Protein AF-A0AAV5TNY6-F1 (afdb_monomer_lite)

Foldseek 3Di:
DPLVPDDLVVLQVVVVVLVVLLVVLVVLLCCLVPNPPDALALVSLLSNQLSVLSNVLSVCCCQENPRHSGPPHNHDPVVNVCNVVSVLLSVQLNLQSVLLRVVRVVVCVVVVVCRNPPVSSVVSNCRNNNVSNVQSVVLSLCPPVVSCVVVDPPDPPPDPDRSSVVVSVVSVVVSVVSVVVSVVVVD

pLDDT: mean 80.53, std 12.68, range [44.44, 95.38]

Sequence (187 aa):
ISMDDIPQSTLTGQGVVYVLAVAFNLLLLYFSLFGQRMPYRAVRWHILNVSVWNIVSTVFYSSYGDHTPWMNYMHNANVEHYYGYIKQFCFTTFHNGMILVFIESLIVFFIPSLDNSFLFSMFWLFLICGLANATLLFTFLARVRPFTLLFSRKVNAMFWYDPISLYQVSLVVIFTHSFVIYLIAFI

Radius of gyration: 19.7 Å; chains: 1; bounding box: 53×31×53 Å

Organism: NCBI:txid358040

Secondary structure (DSSP, 8-state):
--GGGS-HHHHHHHHHHHHHHHHHHHHHHHHHHH-SSS-SSHHHHHHHHHHHHHHHHHHHHHHHSTT-SSTTTT--HHHHTTHHHHHHHHHHHHHHHHHHHHHHHHHHHH-GGGTT-HHHHHHHHIIIIIIIHHHHHHHHHTTSHHHHHHH-SS-----SS-HHHHHHHHHHHHHHHHHHHHHHHH-

Structure (mmCIF, N/CA/C/O backbone):
data_AF-A0AAV5TNY6-F1
#
_entry.id   AF-A0AAV5TNY6-F1
#
loop_
_atom_site.group_PDB
_atom_site.id
_atom_site.type_symbol
_atom_site.label_atom_id
_atom_site.label_alt_id
_atom_site.label_comp_id
_atom_site.label_asym_id
_atom_site.label_entity_id
_atom_site.label_seq_id
_atom_site.pdbx_PDB_ins_code
_atom_site.Cartn_x
_atom_site.Cartn_y
_atom_site.Cartn_z
_atom_site.occupancy
_atom_site.B_iso_or_equiv
_atom_site.auth_seq_id
_atom_site.auth_comp_id
_atom_site.auth_asym_id
_atom_site.auth_atom_id
_atom_site.pdbx_PDB_model_num
ATOM 1 N N . ILE A 1 1 ? 12.802 -16.044 -20.736 1.00 45.50 1 ILE A N 1
ATOM 2 C CA . ILE A 1 1 ? 11.816 -16.011 -21.838 1.00 45.50 1 ILE A CA 1
ATOM 3 C C . ILE A 1 1 ? 12.136 -14.737 -22.600 1.00 45.50 1 ILE A C 1
ATOM 5 O O . ILE A 1 1 ? 12.087 -13.684 -21.978 1.00 45.50 1 ILE A O 1
ATOM 9 N N . SER A 1 2 ? 12.621 -14.828 -23.839 1.00 45.69 2 SER A N 1
ATOM 10 C CA . SER A 1 2 ? 12.824 -13.645 -24.685 1.00 45.69 2 SER A CA 1
ATOM 11 C C . SER A 1 2 ? 11.467 -12.978 -24.908 1.00 45.69 2 SER A C 1
ATOM 13 O O . SER A 1 2 ? 10.498 -13.666 -25.214 1.00 45.69 2 SER A O 1
ATOM 15 N N . MET A 1 3 ? 11.372 -11.658 -24.721 1.00 53.44 3 MET A N 1
ATOM 16 C CA . MET A 1 3 ? 10.123 -10.914 -24.964 1.00 53.44 3 MET A CA 1
ATOM 17 C C . MET A 1 3 ? 9.679 -10.940 -26.437 1.00 53.44 3 MET A C 1
ATOM 19 O O . MET A 1 3 ? 8.554 -10.550 -26.736 1.00 53.44 3 MET A O 1
ATOM 23 N N . ASP A 1 4 ? 10.533 -11.441 -27.334 1.00 54.78 4 ASP A N 1
ATOM 24 C CA . ASP A 1 4 ? 10.305 -11.524 -28.780 1.00 54.78 4 ASP A CA 1
ATOM 25 C C . ASP A 1 4 ? 9.116 -12.418 -29.189 1.00 54.78 4 ASP A C 1
ATOM 27 O O . ASP A 1 4 ? 8.662 -12.336 -30.328 1.00 54.78 4 ASP A O 1
ATOM 31 N N . ASP A 1 5 ? 8.561 -13.220 -28.270 1.00 66.94 5 ASP A N 1
ATOM 32 C CA . ASP A 1 5 ? 7.451 -14.144 -28.553 1.00 66.94 5 ASP A CA 1
ATOM 33 C C . ASP A 1 5 ? 6.052 -13.604 -28.182 1.00 66.94 5 ASP A C 1
ATOM 35 O O . ASP A 1 5 ? 5.050 -14.284 -28.422 1.00 66.94 5 ASP A O 1
ATOM 39 N N . ILE A 1 6 ? 5.928 -12.408 -27.585 1.00 75.62 6 ILE A N 1
ATOM 40 C CA . ILE A 1 6 ? 4.614 -11.875 -27.174 1.00 75.62 6 ILE A CA 1
ATOM 41 C C . ILE A 1 6 ? 4.010 -11.021 -28.303 1.00 75.62 6 ILE A C 1
ATOM 43 O O . ILE A 1 6 ? 4.580 -9.991 -28.658 1.00 75.62 6 ILE A O 1
ATOM 47 N N . PRO A 1 7 ? 2.820 -11.360 -28.841 1.00 84.50 7 PRO A N 1
ATOM 48 C CA . PRO A 1 7 ? 2.171 -10.547 -29.868 1.00 84.50 7 PRO A CA 1
ATOM 49 C C . PRO A 1 7 ? 1.930 -9.100 -29.403 1.00 84.50 7 PRO A C 1
ATOM 51 O O . PRO A 1 7 ? 1.423 -8.873 -28.304 1.00 84.50 7 PRO A O 1
ATOM 54 N N . GLN A 1 8 ? 2.198 -8.110 -30.265 1.00 84.62 8 GLN A N 1
ATOM 55 C CA . GLN A 1 8 ? 2.003 -6.681 -29.953 1.00 84.62 8 GLN A CA 1
ATOM 56 C C . GLN A 1 8 ? 0.559 -6.345 -29.528 1.00 84.62 8 GLN A C 1
ATOM 58 O O . GLN A 1 8 ? 0.336 -5.429 -28.735 1.00 84.62 8 GLN A O 1
ATOM 63 N N . SER A 1 9 ? -0.435 -7.093 -30.016 1.00 87.25 9 SER A N 1
ATOM 64 C CA . SER A 1 9 ? -1.831 -6.975 -29.576 1.00 87.25 9 SER A CA 1
ATOM 65 C C . SER A 1 9 ? -2.009 -7.304 -28.089 1.00 87.25 9 SER A C 1
ATOM 67 O O . SER A 1 9 ? -2.747 -6.603 -27.397 1.00 87.25 9 SER A O 1
ATOM 69 N N . THR A 1 10 ? -1.297 -8.310 -27.577 1.00 85.31 10 THR A N 1
ATOM 70 C CA . THR A 1 10 ? -1.292 -8.685 -26.156 1.00 85.31 10 THR A CA 1
ATOM 71 C C . THR A 1 10 ? -0.659 -7.589 -25.300 1.00 85.31 10 THR A C 1
ATOM 73 O O . THR A 1 10 ? -1.249 -7.188 -24.297 1.00 85.31 10 THR A O 1
ATOM 76 N N . LEU A 1 11 ? 0.487 -7.047 -25.728 1.00 83.12 11 LEU A N 1
ATOM 77 C CA . LEU A 1 11 ? 1.168 -5.938 -25.042 1.00 83.12 11 LEU A CA 1
ATOM 78 C C . LEU A 1 11 ? 0.288 -4.678 -25.002 1.00 83.12 11 LEU A C 1
ATOM 80 O O . LEU A 1 11 ? 0.137 -4.029 -23.967 1.00 83.12 11 LEU A O 1
ATOM 84 N N . THR A 1 12 ? -0.399 -4.387 -26.108 1.00 84.62 12 THR A N 1
ATOM 85 C CA . THR A 1 12 ? -1.340 -3.261 -26.190 1.00 84.62 12 THR A CA 1
ATOM 86 C C . THR A 1 12 ? -2.524 -3.458 -25.235 1.00 84.62 12 THR A C 1
ATOM 88 O O . THR A 1 12 ? -2.924 -2.522 -24.542 1.00 84.62 12 THR A O 1
ATOM 91 N N . GLY A 1 13 ? -3.050 -4.685 -25.135 1.00 86.19 13 GLY A N 1
ATOM 92 C CA . GLY A 1 13 ? -4.077 -5.043 -24.154 1.00 86.19 13 GLY A CA 1
ATOM 93 C C . GLY A 1 13 ? -3.620 -4.831 -22.707 1.00 86.19 13 GLY A C 1
ATOM 94 O O . GLY A 1 13 ? -4.360 -4.260 -21.907 1.00 86.19 13 GLY A O 1
ATOM 95 N N . GLN A 1 14 ? -2.382 -5.206 -22.375 1.00 84.31 14 GLN A N 1
ATOM 96 C CA . GLN A 1 14 ? -1.791 -4.942 -21.056 1.00 84.31 14 GLN A CA 1
ATOM 97 C C . GLN A 1 14 ? -1.654 -3.440 -20.774 1.00 84.31 14 GLN A C 1
ATOM 99 O O . GLN A 1 14 ? -1.967 -2.994 -19.671 1.00 84.31 14 GLN A O 1
ATOM 104 N N . GLY A 1 15 ? -1.294 -2.641 -21.782 1.00 85.06 15 GLY A N 1
ATOM 105 C CA . GLY A 1 15 ? -1.286 -1.180 -21.687 1.00 85.06 15 GLY A CA 1
ATOM 106 C C . GLY A 1 15 ? -2.639 -0.600 -21.266 1.00 85.06 15 GLY A C 1
ATOM 107 O O . GLY A 1 15 ? -2.701 0.231 -20.360 1.00 85.06 15 GLY A O 1
ATOM 108 N N . VAL A 1 16 ? -3.737 -1.084 -21.858 1.00 89.06 16 VAL A N 1
ATOM 109 C CA . VAL A 1 16 ? -5.101 -0.678 -21.469 1.00 89.06 16 VAL A CA 1
ATOM 110 C C . VAL A 1 16 ? -5.392 -1.049 -20.014 1.00 89.06 16 VAL A C 1
ATOM 112 O O . VAL A 1 16 ? -5.930 -0.228 -19.269 1.00 89.06 16 VAL A O 1
ATOM 115 N N . VAL A 1 17 ? -4.996 -2.251 -19.581 1.00 89.75 17 VAL A N 1
ATOM 116 C CA . VAL A 1 17 ? -5.154 -2.688 -18.184 1.00 89.75 17 VAL A CA 1
ATOM 117 C C . VAL A 1 17 ? -4.400 -1.760 -17.230 1.00 89.75 17 VAL A C 1
ATOM 119 O O . VAL A 1 17 ? -4.965 -1.364 -16.212 1.00 89.75 17 VAL A O 1
ATOM 122 N N . TYR A 1 18 ? -3.171 -1.353 -17.558 1.00 89.69 18 TYR A N 1
ATOM 123 C CA . TYR A 1 18 ? -2.405 -0.413 -16.736 1.00 89.69 18 TYR A CA 1
ATOM 124 C C . TYR A 1 18 ? -3.064 0.964 -16.644 1.00 89.69 18 TYR A C 1
ATOM 126 O O . TYR A 1 18 ? -3.173 1.513 -15.546 1.00 89.69 18 TYR A O 1
ATOM 134 N N . VAL A 1 19 ? -3.570 1.505 -17.755 1.00 90.44 19 VAL A N 1
ATOM 135 C CA . VAL A 1 19 ? -4.291 2.790 -17.753 1.00 90.44 19 VAL A CA 1
ATOM 136 C C . VAL A 1 19 ? -5.540 2.716 -16.874 1.00 90.44 19 VAL A C 1
ATOM 138 O O . VAL A 1 19 ? -5.756 3.593 -16.035 1.00 90.44 19 VAL A O 1
ATOM 141 N N . LEU A 1 20 ? -6.339 1.653 -17.013 1.00 93.81 20 LEU A N 1
ATOM 142 C CA . LEU A 1 20 ? -7.526 1.442 -16.182 1.00 93.81 20 LEU A CA 1
ATOM 143 C C . LEU A 1 20 ? -7.161 1.266 -14.705 1.00 93.81 20 LEU A C 1
ATOM 145 O O . LEU A 1 20 ? -7.808 1.857 -13.842 1.00 93.81 20 LEU A O 1
ATOM 149 N N . ALA A 1 21 ? -6.103 0.510 -14.403 1.00 91.88 21 ALA A N 1
ATOM 150 C CA . ALA A 1 21 ? -5.619 0.333 -13.040 1.00 91.88 21 ALA A CA 1
ATOM 151 C C . ALA A 1 21 ? -5.226 1.677 -12.408 1.00 91.88 21 ALA A C 1
ATOM 153 O O . ALA A 1 21 ? -5.645 1.964 -11.285 1.00 91.88 21 ALA A O 1
ATOM 154 N N . VAL A 1 22 ? -4.491 2.537 -13.121 1.00 93.38 22 VAL A N 1
ATOM 155 C CA . VAL A 1 22 ? -4.153 3.885 -12.634 1.00 93.38 22 VAL A CA 1
ATOM 156 C C . VAL A 1 22 ? -5.416 4.723 -12.426 1.00 93.38 22 VAL A C 1
ATOM 158 O O . VAL A 1 22 ? -5.570 5.319 -11.361 1.00 93.38 22 VAL A O 1
ATOM 161 N N . ALA A 1 23 ? -6.349 4.728 -13.383 1.00 95.31 23 ALA A N 1
ATOM 162 C CA . ALA A 1 23 ? -7.597 5.485 -13.274 1.00 95.31 23 ALA A CA 1
ATOM 163 C C . ALA A 1 23 ? -8.436 5.063 -12.052 1.00 95.31 23 ALA A C 1
ATOM 165 O O . ALA A 1 23 ? -8.905 5.917 -11.297 1.00 95.31 23 ALA A O 1
ATOM 166 N N . PHE A 1 24 ? -8.575 3.757 -11.802 1.00 95.38 24 PHE A N 1
ATOM 167 C CA . PHE A 1 24 ? -9.292 3.256 -10.629 1.00 95.38 24 PHE A CA 1
ATOM 168 C C . PHE A 1 24 ? -8.570 3.573 -9.316 1.00 95.38 24 PHE A C 1
ATOM 170 O O . PHE A 1 24 ? -9.228 3.962 -8.352 1.00 95.38 24 PHE A O 1
ATOM 177 N N . ASN A 1 25 ? -7.237 3.480 -9.262 1.00 94.19 25 ASN A N 1
ATOM 178 C CA . ASN A 1 25 ? -6.493 3.873 -8.061 1.00 94.19 25 ASN A CA 1
ATOM 179 C C . ASN A 1 25 ? -6.594 5.386 -7.796 1.00 94.19 25 ASN A C 1
ATOM 181 O O . ASN A 1 25 ? -6.710 5.788 -6.643 1.00 94.19 25 ASN A O 1
ATOM 185 N N . LEU A 1 26 ? -6.627 6.234 -8.830 1.00 94.50 26 LEU A N 1
ATOM 186 C CA . LEU A 1 26 ? -6.876 7.673 -8.669 1.00 94.50 26 LEU A CA 1
ATOM 187 C C . LEU A 1 26 ? -8.280 7.952 -8.121 1.00 94.50 26 LEU A C 1
ATOM 189 O O . LEU A 1 26 ? -8.445 8.808 -7.252 1.00 94.50 26 LEU A O 1
ATOM 193 N N . LEU A 1 27 ? -9.285 7.207 -8.584 1.00 93.94 27 LEU A N 1
ATOM 194 C CA . LEU A 1 27 ? -10.649 7.309 -8.070 1.00 93.94 27 LEU A CA 1
ATOM 195 C C . LEU A 1 27 ? -10.735 6.869 -6.598 1.00 93.94 27 LEU A C 1
ATOM 197 O O . LEU A 1 27 ? -11.355 7.555 -5.785 1.00 93.94 27 LEU A O 1
ATOM 201 N N . LEU A 1 28 ? -10.074 5.766 -6.232 1.00 92.44 28 LEU A N 1
ATOM 202 C CA . LEU A 1 28 ? -9.968 5.315 -4.841 1.00 92.44 28 LEU A CA 1
ATOM 203 C C . LEU A 1 28 ? -9.246 6.340 -3.967 1.00 92.44 28 LEU A C 1
ATOM 205 O O . LEU A 1 28 ? -9.693 6.617 -2.855 1.00 92.44 28 LEU A O 1
ATOM 209 N N . LEU A 1 29 ? -8.181 6.952 -4.481 1.00 92.75 29 LEU A N 1
ATOM 210 C CA . LEU A 1 29 ? -7.458 8.014 -3.794 1.00 92.75 29 LEU A CA 1
ATOM 211 C C . LEU A 1 29 ? -8.363 9.230 -3.559 1.00 92.75 29 LEU A C 1
ATOM 213 O O . LEU A 1 29 ? -8.449 9.714 -2.430 1.00 92.75 29 LEU A O 1
ATOM 217 N N . TYR A 1 30 ? -9.119 9.653 -4.574 1.00 90.75 30 TYR A N 1
ATOM 218 C CA . TYR A 1 30 ? -10.123 10.710 -4.449 1.00 90.75 30 TYR A CA 1
ATOM 219 C C . TYR A 1 30 ? -11.171 10.379 -3.376 1.00 90.75 30 TYR A C 1
ATOM 221 O O . TYR A 1 30 ? -11.411 11.190 -2.480 1.00 90.75 30 TYR A O 1
ATOM 229 N N . PHE A 1 31 ? -11.747 9.174 -3.392 1.00 90.31 31 PHE A N 1
ATOM 230 C CA . PHE A 1 31 ? -12.711 8.754 -2.370 1.00 90.31 31 PHE A CA 1
ATOM 231 C C . PHE A 1 31 ? -12.087 8.626 -0.977 1.00 90.31 31 PHE A C 1
ATOM 233 O O . PHE A 1 31 ? -12.742 8.952 0.009 1.00 90.31 31 PHE A O 1
ATOM 240 N N . SER A 1 32 ? -10.823 8.225 -0.868 1.00 88.62 32 SER A N 1
ATOM 241 C CA . SER A 1 32 ? -10.121 8.167 0.417 1.00 88.62 32 SER A CA 1
ATOM 242 C C . SER A 1 32 ? -9.824 9.557 0.991 1.00 88.62 32 SER A C 1
ATOM 244 O O . SER A 1 32 ? -9.777 9.723 2.206 1.00 88.62 32 SER A O 1
ATOM 246 N N . LEU A 1 33 ? -9.651 10.580 0.151 1.00 88.19 33 LEU A N 1
ATOM 247 C CA . LEU A 1 33 ? -9.365 11.947 0.593 1.00 88.19 33 LEU A CA 1
ATOM 248 C C . LEU A 1 33 ? -10.640 12.750 0.861 1.00 88.19 33 LEU A C 1
ATOM 250 O O . LEU A 1 33 ? -10.734 13.413 1.892 1.00 88.19 33 LEU A O 1
ATOM 254 N N . PHE A 1 34 ? -11.634 12.654 -0.022 1.00 87.75 34 PHE A N 1
ATOM 255 C CA . PHE A 1 34 ? -12.826 13.511 -0.007 1.00 87.75 34 PHE A CA 1
ATOM 256 C C . PHE A 1 34 ? -14.130 12.761 0.285 1.00 87.75 34 PHE A C 1
ATOM 258 O O . PHE A 1 34 ? -15.168 13.383 0.508 1.00 87.75 34 PHE A O 1
ATOM 265 N N . GLY A 1 35 ? -14.106 11.429 0.293 1.00 82.56 35 GLY A N 1
ATOM 266 C CA . GLY A 1 35 ? -15.285 10.617 0.558 1.00 82.56 35 GLY A CA 1
ATOM 267 C C . GLY A 1 35 ? -15.793 10.814 1.982 1.00 82.56 35 GLY A C 1
ATOM 268 O O . GLY A 1 35 ? -15.085 10.586 2.960 1.00 82.56 35 GLY A O 1
ATOM 269 N N . GLN A 1 36 ? -17.062 11.196 2.093 1.00 76.38 36 GLN A N 1
ATOM 270 C CA . GLN A 1 36 ? -17.739 11.383 3.380 1.00 76.38 36 GLN A CA 1
ATOM 271 C C . GLN A 1 36 ? -18.217 10.058 3.993 1.00 76.38 36 GLN A C 1
ATOM 273 O O . GLN A 1 36 ? -18.467 9.985 5.190 1.00 76.38 36 GLN A O 1
ATOM 278 N N . ARG A 1 37 ? -18.344 9.002 3.175 1.00 71.62 37 ARG A N 1
ATOM 279 C CA . ARG A 1 37 ? -18.867 7.687 3.588 1.00 71.62 37 ARG A CA 1
ATOM 280 C C . ARG A 1 37 ? -17.813 6.746 4.179 1.00 71.62 37 ARG A C 1
ATOM 282 O O . ARG A 1 37 ? -18.186 5.713 4.719 1.00 71.62 37 ARG A O 1
ATOM 289 N N . MET A 1 38 ? -16.522 7.079 4.080 1.00 67.94 38 MET A N 1
ATOM 290 C CA . MET A 1 38 ? -15.456 6.353 4.777 1.00 67.94 38 MET A CA 1
ATOM 291 C C . MET A 1 38 ? -15.071 7.127 6.043 1.00 67.94 38 MET A C 1
ATOM 293 O O . MET A 1 38 ? -14.396 8.161 5.927 1.00 67.94 38 MET A O 1
ATOM 297 N N . PRO A 1 39 ? -15.480 6.658 7.240 1.00 68.06 39 PRO A N 1
ATOM 298 C CA . PRO A 1 39 ? -15.056 7.279 8.489 1.00 68.06 39 PRO A CA 1
ATOM 299 C C . PRO A 1 39 ? -13.525 7.280 8.579 1.00 68.06 39 PRO A C 1
ATOM 301 O O . PRO A 1 39 ? -12.847 6.488 7.917 1.00 68.06 39 PRO A O 1
ATOM 304 N N . TYR A 1 40 ? -12.972 8.209 9.358 1.00 68.38 40 TYR A N 1
ATOM 305 C CA . TYR A 1 40 ? -11.533 8.365 9.570 1.00 68.38 40 TYR A CA 1
ATOM 306 C C . TYR A 1 40 ? -10.960 7.137 10.300 1.00 68.38 40 TYR A C 1
ATOM 308 O O . TYR A 1 40 ? -10.661 7.194 11.486 1.00 68.38 40 TYR A O 1
ATOM 316 N N . ARG A 1 41 ? -10.792 6.015 9.603 1.00 83.50 41 ARG A N 1
ATOM 317 C CA . ARG A 1 41 ? -10.320 4.738 10.156 1.00 83.50 41 ARG A CA 1
ATOM 318 C C . ARG A 1 41 ? -9.066 4.257 9.448 1.00 83.50 41 ARG A C 1
ATOM 320 O O . ARG A 1 41 ? -8.733 4.742 8.365 1.00 83.50 41 ARG A O 1
ATOM 327 N N . ALA A 1 42 ? -8.401 3.259 10.028 1.00 85.31 42 ALA A N 1
ATOM 328 C CA . ALA A 1 42 ? -7.219 2.647 9.426 1.00 85.31 42 ALA A CA 1
ATOM 329 C C . ALA A 1 42 ? -7.485 2.185 7.984 1.00 85.31 42 ALA A C 1
ATOM 331 O O . ALA A 1 42 ? -6.629 2.371 7.125 1.00 85.31 42 ALA A O 1
ATOM 332 N N . VAL A 1 43 ? -8.691 1.673 7.690 1.00 89.50 43 VAL A N 1
ATOM 333 C CA . VAL A 1 43 ? -9.108 1.261 6.334 1.00 89.50 43 VAL A CA 1
ATOM 334 C C . VAL A 1 43 ? -8.950 2.396 5.321 1.00 89.50 43 VAL A C 1
ATOM 336 O O . VAL A 1 43 ? -8.414 2.190 4.235 1.00 89.50 43 VAL A O 1
ATOM 339 N N . ARG A 1 44 ? -9.372 3.614 5.678 1.00 90.62 44 ARG A N 1
ATOM 340 C CA . ARG A 1 44 ? -9.280 4.792 4.806 1.00 90.62 44 ARG A CA 1
ATOM 341 C C . ARG A 1 44 ? -7.824 5.125 4.485 1.00 90.62 44 ARG A C 1
ATOM 343 O O . ARG A 1 44 ? -7.480 5.335 3.323 1.00 90.62 44 ARG A O 1
ATOM 350 N N . TRP A 1 45 ? -6.965 5.125 5.503 1.00 92.75 45 TRP A N 1
ATOM 351 C CA . TRP A 1 45 ? -5.533 5.392 5.348 1.00 92.75 45 TRP A CA 1
ATOM 352 C C . TRP A 1 45 ? -4.813 4.280 4.593 1.00 92.75 45 TRP A C 1
ATOM 354 O O . TRP A 1 45 ? -3.928 4.557 3.789 1.00 92.75 45 TRP A O 1
ATOM 364 N N . HIS A 1 46 ? -5.232 3.033 4.784 1.00 93.19 46 HIS A N 1
ATOM 365 C CA . HIS A 1 46 ? -4.735 1.898 4.026 1.00 93.19 46 HIS A CA 1
ATOM 366 C C . HIS A 1 46 ? -5.091 1.998 2.542 1.00 93.19 46 HIS A C 1
ATOM 368 O O . HIS A 1 46 ? -4.200 1.843 1.711 1.00 93.19 46 HIS A O 1
ATOM 374 N N . ILE A 1 47 ? -6.346 2.314 2.202 1.00 91.94 47 ILE A N 1
ATOM 375 C CA . ILE A 1 47 ? -6.776 2.505 0.808 1.00 91.94 47 ILE A CA 1
ATOM 376 C C . ILE A 1 47 ? -5.996 3.647 0.161 1.00 91.94 47 ILE A C 1
ATOM 378 O O . ILE A 1 47 ? -5.524 3.490 -0.964 1.00 91.94 47 ILE A O 1
ATOM 382 N N . LEU A 1 48 ? -5.802 4.761 0.874 1.00 93.12 48 LEU A N 1
ATOM 383 C CA . LEU A 1 48 ? -4.960 5.863 0.411 1.00 93.12 48 LEU A CA 1
ATOM 384 C C . LEU A 1 48 ? -3.533 5.375 0.130 1.00 93.12 48 LEU A C 1
ATOM 386 O O . LEU A 1 48 ? -3.029 5.561 -0.977 1.00 93.12 48 LEU A O 1
ATOM 390 N N . ASN A 1 49 ? -2.907 4.705 1.102 1.00 92.94 49 ASN A N 1
ATOM 391 C CA . ASN A 1 49 ? -1.539 4.204 0.993 1.00 92.94 49 ASN A CA 1
ATOM 392 C C . ASN A 1 49 ? -1.377 3.242 -0.194 1.00 92.94 49 ASN A C 1
ATOM 394 O O . ASN A 1 49 ? -0.502 3.420 -1.039 1.00 92.94 49 ASN A O 1
ATOM 398 N N . VAL A 1 50 ? -2.260 2.249 -0.296 1.00 91.69 50 VAL A N 1
ATOM 399 C CA . VAL A 1 50 ? -2.247 1.254 -1.374 1.00 91.69 50 VAL A CA 1
ATOM 400 C C . VAL A 1 50 ? -2.480 1.903 -2.727 1.00 91.69 50 VAL A C 1
ATOM 402 O O . VAL A 1 50 ? -1.779 1.562 -3.672 1.00 91.69 50 VAL A O 1
ATOM 405 N N . SER A 1 51 ? -3.404 2.860 -2.829 1.00 93.50 51 SER A N 1
ATOM 406 C CA . SER A 1 51 ? -3.687 3.538 -4.098 1.00 93.50 51 SER A CA 1
ATOM 407 C C . SER A 1 51 ? -2.462 4.295 -4.611 1.00 93.50 51 SER A C 1
ATOM 409 O O . SER A 1 51 ? -2.120 4.177 -5.786 1.00 93.50 51 SER A O 1
ATOM 411 N N . VAL A 1 52 ? -1.750 5.009 -3.729 1.00 92.88 52 VAL A N 1
ATOM 412 C CA . VAL A 1 52 ? -0.499 5.702 -4.083 1.00 92.88 52 VAL A CA 1
ATOM 413 C C . VAL A 1 52 ? 0.538 4.708 -4.600 1.00 92.88 52 VAL A C 1
ATOM 415 O O . VAL A 1 52 ? 1.058 4.871 -5.705 1.00 92.88 52 VAL A O 1
ATOM 418 N N . TRP A 1 53 ? 0.821 3.654 -3.834 1.00 91.56 53 TRP A N 1
ATOM 419 C CA . TRP A 1 53 ? 1.869 2.702 -4.200 1.00 91.56 53 TRP A CA 1
ATOM 420 C C . TRP A 1 53 ? 1.498 1.822 -5.395 1.00 91.56 53 TRP A C 1
ATOM 422 O O . TRP A 1 53 ? 2.379 1.466 -6.171 1.00 91.56 53 TRP A O 1
ATOM 432 N N . ASN A 1 54 ? 0.215 1.539 -5.618 1.00 90.50 54 ASN A N 1
ATOM 433 C CA . ASN A 1 54 ? -0.260 0.864 -6.823 1.00 90.50 54 ASN A CA 1
ATOM 434 C C . ASN A 1 54 ? -0.082 1.725 -8.071 1.00 90.50 54 ASN A C 1
ATOM 436 O O . ASN A 1 54 ? 0.278 1.186 -9.115 1.00 90.50 54 ASN A O 1
ATOM 440 N N . ILE A 1 55 ? -0.300 3.042 -7.990 1.00 92.00 55 ILE A N 1
ATOM 441 C CA . ILE A 1 55 ? -0.024 3.949 -9.114 1.00 92.00 55 ILE A CA 1
ATOM 442 C C . ILE A 1 55 ? 1.472 3.937 -9.426 1.00 92.00 55 ILE A C 1
ATOM 444 O O . ILE A 1 55 ? 1.845 3.721 -10.577 1.00 92.00 55 ILE A O 1
ATOM 448 N N . VAL A 1 56 ? 2.325 4.090 -8.406 1.00 89.25 56 VAL A N 1
ATOM 449 C CA . VAL A 1 56 ? 3.790 4.038 -8.564 1.00 89.25 56 VAL A CA 1
ATOM 450 C C . VAL A 1 56 ? 4.224 2.712 -9.187 1.00 89.25 56 VAL A C 1
ATOM 452 O O . VAL A 1 56 ? 4.946 2.705 -10.181 1.00 89.25 56 VAL A O 1
ATOM 455 N N . SER A 1 57 ? 3.732 1.600 -8.642 1.00 87.12 57 SER A N 1
ATOM 456 C CA . SER A 1 57 ? 3.964 0.245 -9.141 1.00 87.12 57 SER A CA 1
ATOM 457 C C . SER A 1 57 ? 3.545 0.108 -10.603 1.00 87.12 57 SER A C 1
ATOM 459 O O . SER A 1 57 ? 4.331 -0.329 -11.435 1.00 87.12 57 SER A O 1
ATOM 461 N N . THR A 1 58 ? 2.332 0.545 -10.948 1.00 88.38 58 THR A N 1
ATOM 462 C CA . THR A 1 58 ? 1.778 0.406 -12.301 1.00 88.38 58 THR A CA 1
ATOM 463 C C . THR A 1 58 ? 2.560 1.229 -13.316 1.00 88.38 58 THR A C 1
ATOM 465 O O . THR A 1 58 ? 2.907 0.702 -14.365 1.00 88.38 58 THR A O 1
ATOM 468 N N . VAL A 1 59 ? 2.890 2.485 -12.995 1.00 86.50 59 VAL A N 1
ATOM 469 C CA . VAL A 1 59 ? 3.714 3.350 -13.858 1.00 86.50 59 VAL A CA 1
ATOM 470 C C . VAL A 1 59 ? 5.108 2.758 -14.042 1.00 86.50 59 VAL A C 1
ATOM 472 O O . VAL A 1 59 ? 5.654 2.768 -15.146 1.00 86.50 59 VAL A O 1
ATOM 475 N N . PHE A 1 60 ? 5.690 2.219 -12.971 1.00 83.62 60 PHE A N 1
ATOM 476 C CA . PHE A 1 60 ? 6.982 1.556 -13.044 1.00 83.62 60 PHE A CA 1
ATOM 477 C C . PHE A 1 60 ? 6.920 0.307 -13.935 1.00 83.62 60 PHE A C 1
ATOM 479 O O . PHE A 1 60 ? 7.725 0.179 -14.853 1.00 83.62 60 PHE A O 1
ATOM 486 N N . TYR A 1 61 ? 5.931 -0.571 -13.744 1.00 79.94 61 TYR A N 1
ATOM 487 C CA . TYR A 1 61 ? 5.765 -1.780 -14.554 1.00 79.94 61 TYR A CA 1
ATOM 488 C C . TYR A 1 61 ? 5.425 -1.498 -16.009 1.00 79.94 61 TYR A C 1
ATOM 490 O O . TYR A 1 61 ? 5.965 -2.169 -16.882 1.00 79.94 61 TYR A O 1
ATOM 498 N N . SER A 1 62 ? 4.596 -0.496 -16.293 1.00 82.25 62 SER A N 1
ATOM 499 C CA . SER A 1 62 ? 4.285 -0.122 -17.672 1.00 82.25 62 SER A CA 1
ATOM 500 C C . SER A 1 62 ? 5.493 0.468 -18.398 1.00 82.25 62 SER A C 1
ATOM 502 O O . SER A 1 62 ? 5.562 0.404 -19.618 1.00 82.25 62 SER A O 1
ATOM 504 N N . SER A 1 63 ? 6.428 1.072 -17.663 1.00 80.19 63 SER A N 1
ATOM 505 C CA . SER A 1 63 ? 7.613 1.701 -18.255 1.00 80.19 63 SER A CA 1
ATOM 506 C C . SER A 1 63 ? 8.779 0.731 -18.389 1.00 80.19 63 SER A C 1
ATOM 508 O O . SER A 1 63 ? 9.561 0.851 -19.318 1.00 80.19 63 SER A O 1
ATOM 510 N N . TYR A 1 64 ? 8.903 -0.211 -17.458 1.00 74.19 64 TYR A N 1
ATOM 511 C CA . TYR A 1 64 ? 10.128 -0.976 -17.281 1.00 74.19 64 TYR A CA 1
ATOM 512 C C . TYR A 1 64 ? 9.877 -2.485 -17.135 1.00 74.19 64 TYR A C 1
ATOM 514 O O . TYR A 1 64 ? 10.758 -3.267 -17.424 1.00 74.19 64 TYR A O 1
ATOM 522 N N . GLY A 1 65 ? 8.695 -2.937 -16.718 1.00 67.44 65 GLY A N 1
ATOM 523 C CA . GLY A 1 65 ? 8.452 -4.335 -16.345 1.00 67.44 65 GLY A CA 1
ATOM 524 C C . GLY A 1 65 ? 8.532 -5.367 -17.473 1.00 67.44 65 GLY A C 1
ATOM 525 O O . GLY A 1 65 ? 8.697 -5.051 -18.643 1.00 67.44 65 GLY A O 1
ATOM 526 N N . ASP A 1 66 ? 8.296 -6.630 -17.114 1.00 63.84 66 ASP A N 1
ATOM 527 C CA . ASP A 1 66 ? 8.374 -7.771 -18.041 1.00 63.84 66 ASP A CA 1
ATOM 528 C C . ASP A 1 66 ? 7.390 -7.686 -19.232 1.00 63.84 66 ASP A C 1
ATOM 530 O O . ASP A 1 66 ? 7.461 -8.481 -20.169 1.00 63.84 66 ASP A O 1
ATOM 534 N N . HIS A 1 67 ? 6.424 -6.768 -19.161 1.00 66.12 67 HIS A N 1
ATOM 535 C CA . HIS A 1 67 ? 5.215 -6.681 -19.977 1.00 66.12 67 HIS A CA 1
ATOM 536 C C . HIS A 1 67 ? 4.923 -5.215 -20.342 1.00 66.12 67 HIS A C 1
ATOM 538 O O . HIS A 1 67 ? 3.846 -4.688 -20.060 1.00 66.12 67 HIS A O 1
ATOM 544 N N . THR A 1 68 ? 5.913 -4.513 -20.900 1.00 75.31 68 THR A N 1
ATOM 545 C CA . THR A 1 68 ? 5.717 -3.131 -21.355 1.00 75.31 68 THR A CA 1
ATOM 546 C C . THR A 1 68 ? 4.721 -3.074 -22.528 1.00 75.31 68 THR A C 1
ATOM 548 O O . THR A 1 68 ? 4.628 -4.017 -23.314 1.00 75.31 68 THR A O 1
ATOM 551 N N . PRO A 1 69 ? 3.943 -1.983 -22.684 1.00 75.94 69 PRO A N 1
ATOM 552 C CA . PRO A 1 69 ? 2.863 -1.919 -23.676 1.00 75.94 69 PRO A CA 1
ATOM 553 C C . PRO A 1 69 ? 3.337 -1.985 -25.135 1.00 75.94 69 PRO A C 1
ATOM 555 O O . PRO A 1 69 ? 2.544 -2.230 -26.049 1.00 75.94 69 PRO A O 1
ATOM 558 N N . TRP A 1 70 ? 4.627 -1.750 -25.363 1.00 72.75 70 TRP A N 1
ATOM 559 C CA . TRP A 1 70 ? 5.255 -1.780 -26.674 1.00 72.75 70 TRP A CA 1
ATOM 560 C C . TRP A 1 70 ? 6.558 -2.562 -26.599 1.00 72.75 70 TRP A C 1
ATOM 562 O O . TRP A 1 70 ? 7.325 -2.404 -25.650 1.00 72.75 70 TRP A O 1
ATOM 572 N N . MET A 1 71 ? 6.829 -3.371 -27.623 1.00 67.25 71 MET A N 1
ATOM 573 C CA . MET A 1 71 ? 8.122 -4.042 -27.750 1.00 67.25 71 MET A CA 1
ATOM 574 C C . MET A 1 71 ? 9.265 -3.024 -27.688 1.00 67.25 71 MET A C 1
ATOM 576 O O . MET A 1 71 ? 9.195 -1.958 -28.305 1.00 67.25 71 MET A O 1
ATOM 580 N N . ASN A 1 72 ? 10.333 -3.374 -26.974 1.00 67.19 72 ASN A N 1
ATOM 581 C CA . ASN A 1 72 ? 11.526 -2.546 -26.800 1.00 67.19 72 ASN A CA 1
ATOM 582 C C . ASN A 1 72 ? 11.287 -1.187 -26.101 1.00 67.19 72 ASN A C 1
ATOM 584 O O . ASN A 1 72 ? 12.112 -0.275 -26.209 1.00 67.19 72 ASN A O 1
ATOM 588 N N . TYR A 1 73 ? 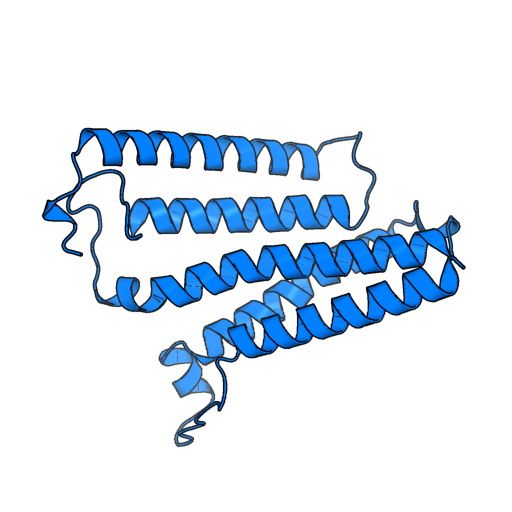10.184 -1.024 -25.365 1.00 70.81 73 TYR A N 1
ATOM 589 C CA . TYR A 1 73 ? 9.878 0.220 -24.660 1.00 70.81 73 TYR A CA 1
ATOM 590 C C . TYR A 1 73 ? 10.726 0.388 -23.394 1.00 70.81 73 TYR A C 1
ATOM 592 O O . TYR A 1 73 ? 10.623 -0.406 -22.467 1.00 70.81 73 TYR A O 1
ATOM 600 N N . MET A 1 74 ? 11.548 1.447 -23.363 1.00 68.94 74 MET A N 1
ATOM 601 C CA . MET A 1 74 ? 12.320 1.904 -22.193 1.00 68.94 74 MET A CA 1
ATOM 602 C C . MET A 1 74 ? 13.130 0.811 -21.461 1.00 68.94 74 MET A C 1
ATOM 604 O O . MET A 1 74 ? 13.267 0.836 -20.240 1.00 68.94 74 MET A O 1
ATOM 608 N N . HIS A 1 75 ? 13.759 -0.108 -22.199 1.00 69.56 75 HIS A N 1
ATOM 609 C CA . HIS A 1 75 ? 14.671 -1.082 -21.592 1.00 69.56 75 HIS A CA 1
ATOM 610 C C . HIS A 1 75 ? 15.915 -0.415 -21.011 1.00 69.56 75 HIS A C 1
ATOM 612 O O . HIS A 1 75 ? 16.629 0.336 -21.681 1.00 69.56 75 HIS A O 1
ATOM 618 N N . ASN A 1 76 ? 16.204 -0.732 -19.753 1.00 75.69 76 ASN A N 1
ATOM 619 C CA . ASN A 1 76 ? 17.426 -0.314 -19.090 1.00 75.69 76 ASN A CA 1
ATOM 620 C C . ASN A 1 76 ? 17.883 -1.416 -18.138 1.00 75.69 76 ASN A C 1
ATOM 622 O O . ASN A 1 76 ? 17.349 -1.550 -17.037 1.00 75.69 76 ASN A O 1
ATOM 626 N N . ALA A 1 77 ? 18.925 -2.148 -18.537 1.00 75.94 77 ALA A N 1
ATOM 627 C CA . ALA A 1 77 ? 19.484 -3.269 -17.781 1.00 75.94 77 ALA A CA 1
ATOM 628 C C . ALA A 1 77 ? 19.849 -2.914 -16.325 1.00 75.94 77 ALA A C 1
ATOM 630 O O . ALA A 1 77 ? 19.775 -3.756 -15.430 1.00 75.94 77 ALA A O 1
ATOM 631 N N . ASN A 1 78 ? 20.204 -1.650 -16.053 1.00 75.12 78 ASN A N 1
ATOM 632 C CA . ASN A 1 78 ? 20.503 -1.201 -14.692 1.00 75.12 78 ASN A CA 1
ATOM 633 C C . ASN A 1 78 ? 19.250 -1.111 -13.811 1.00 75.12 78 ASN A C 1
ATOM 635 O O . ASN A 1 78 ? 19.357 -1.253 -12.595 1.00 75.12 78 ASN A O 1
ATOM 639 N N . VAL A 1 79 ? 18.083 -0.848 -14.404 1.00 75.44 79 VAL A N 1
ATOM 640 C CA . VAL A 1 79 ? 16.792 -0.754 -13.707 1.00 75.44 79 VAL A CA 1
ATOM 641 C C . VAL A 1 79 ? 16.137 -2.136 -13.625 1.00 75.44 79 VAL A C 1
ATOM 643 O O . VAL A 1 79 ? 15.565 -2.459 -12.585 1.00 75.44 79 VAL A O 1
ATOM 646 N N . GLU A 1 80 ? 16.303 -2.974 -14.655 1.00 75.75 80 GLU A N 1
ATOM 647 C CA . GLU A 1 80 ? 15.816 -4.366 -14.723 1.00 75.75 80 GLU A CA 1
ATOM 648 C C . GLU A 1 80 ? 16.249 -5.211 -13.526 1.00 75.75 80 GLU A C 1
ATOM 650 O O . GLU A 1 80 ? 15.440 -5.921 -12.925 1.00 75.75 80 GLU A O 1
ATOM 655 N N . HIS A 1 81 ? 17.493 -5.038 -13.077 1.00 75.50 81 HIS A N 1
ATOM 656 C CA . HIS A 1 81 ? 18.002 -5.692 -11.870 1.00 75.50 81 HIS A CA 1
ATOM 657 C C . HIS A 1 81 ? 17.162 -5.399 -10.606 1.00 75.50 81 HIS A C 1
ATOM 659 O O . HIS A 1 81 ? 17.150 -6.197 -9.666 1.00 75.50 81 HIS A O 1
ATOM 665 N N . TYR A 1 82 ? 16.450 -4.267 -10.553 1.00 75.88 82 TYR A N 1
ATOM 666 C CA . TYR A 1 82 ? 15.672 -3.857 -9.383 1.00 75.88 82 TYR A CA 1
ATOM 667 C C . TYR A 1 82 ? 14.187 -4.245 -9.426 1.00 75.88 82 TYR A C 1
ATOM 669 O O . TYR A 1 82 ? 13.480 -4.030 -8.438 1.00 75.88 82 TYR A O 1
ATOM 677 N N . TYR A 1 83 ? 13.695 -4.854 -10.511 1.00 76.81 83 TYR A N 1
ATOM 678 C CA . TYR A 1 83 ? 12.259 -5.118 -10.693 1.00 76.81 83 TYR A CA 1
ATOM 679 C C . TYR A 1 83 ? 11.660 -6.030 -9.631 1.00 76.81 83 TYR A C 1
ATOM 681 O O . TYR A 1 83 ? 10.590 -5.728 -9.097 1.00 76.81 83 TYR A O 1
ATOM 689 N N . GLY A 1 84 ? 12.357 -7.116 -9.290 1.00 76.88 84 GLY A N 1
ATOM 690 C CA . GLY A 1 84 ? 11.915 -8.037 -8.242 1.00 76.88 84 GLY A CA 1
ATOM 691 C C . GLY A 1 84 ? 11.755 -7.333 -6.893 1.00 76.88 84 GLY A C 1
ATOM 692 O O . GLY A 1 84 ? 10.748 -7.518 -6.212 1.00 76.88 84 GLY A O 1
ATOM 693 N N . TYR A 1 85 ? 12.691 -6.444 -6.552 1.00 76.50 85 TYR A N 1
ATOM 694 C CA . TYR A 1 85 ? 12.663 -5.700 -5.292 1.00 76.50 85 TYR A CA 1
ATOM 695 C C . TYR A 1 85 ? 11.557 -4.650 -5.258 1.00 76.50 85 TYR A C 1
ATOM 697 O O . TYR A 1 85 ? 10.887 -4.506 -4.239 1.00 76.50 85 TYR A O 1
ATOM 705 N N . ILE A 1 86 ? 11.318 -3.945 -6.366 1.00 78.50 86 ILE A N 1
ATOM 706 C CA . ILE A 1 86 ? 10.224 -2.968 -6.465 1.00 78.50 86 ILE A CA 1
ATOM 707 C C . ILE A 1 86 ? 8.864 -3.676 -6.395 1.00 78.50 86 ILE A C 1
ATOM 709 O O . ILE A 1 86 ? 7.948 -3.180 -5.732 1.00 78.50 86 ILE A O 1
ATOM 713 N N . LYS A 1 87 ? 8.754 -4.886 -6.968 1.00 78.94 87 LYS A N 1
ATOM 714 C CA . LYS A 1 87 ? 7.564 -5.746 -6.827 1.00 78.94 87 LYS A CA 1
ATOM 715 C C . LYS A 1 87 ? 7.292 -6.069 -5.385 1.00 78.94 87 LYS A C 1
ATOM 717 O O . LYS A 1 87 ? 6.179 -5.899 -4.890 1.00 78.94 87 LYS A O 1
ATOM 722 N N . GLN A 1 88 ? 8.338 -6.536 -4.722 1.00 79.75 88 GLN A N 1
ATOM 723 C CA . GLN A 1 88 ? 8.263 -6.956 -3.347 1.00 79.75 88 GLN A CA 1
ATOM 724 C C . GLN A 1 88 ? 7.952 -5.778 -2.429 1.00 79.75 88 GLN A C 1
ATOM 726 O O . GLN A 1 88 ? 7.133 -5.923 -1.528 1.00 79.75 88 GLN A O 1
ATOM 731 N N . PHE A 1 89 ? 8.522 -4.603 -2.698 1.00 83.81 89 PHE A N 1
ATOM 732 C CA . PHE A 1 89 ? 8.194 -3.364 -2.006 1.00 83.81 89 PHE A CA 1
ATOM 733 C C . PHE A 1 89 ? 6.692 -3.068 -2.105 1.00 83.81 89 PHE 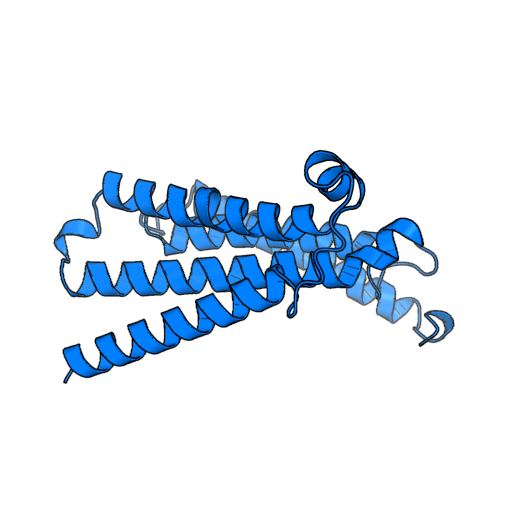A C 1
ATOM 735 O O . PHE A 1 89 ? 5.993 -3.079 -1.095 1.00 83.81 89 PHE A O 1
ATOM 742 N N . CYS A 1 90 ? 6.161 -2.912 -3.320 1.00 83.06 90 CYS A N 1
ATOM 743 C CA . CYS A 1 90 ? 4.757 -2.540 -3.514 1.00 83.06 90 CYS A CA 1
ATOM 744 C C . CYS A 1 90 ? 3.797 -3.585 -2.921 1.00 83.06 90 CYS A C 1
ATOM 746 O O . CYS A 1 90 ? 2.813 -3.232 -2.270 1.00 83.06 90 CYS A O 1
ATOM 748 N N . PHE A 1 91 ? 4.118 -4.874 -3.072 1.00 82.56 91 PHE A N 1
ATOM 749 C CA . PHE A 1 91 ? 3.345 -5.964 -2.480 1.00 82.56 91 PHE A CA 1
ATOM 750 C C . PHE A 1 91 ? 3.378 -5.928 -0.946 1.00 82.56 91 PHE A C 1
ATOM 752 O O . PHE A 1 91 ? 2.344 -6.093 -0.303 1.00 82.56 91 PHE A O 1
ATOM 759 N N . THR A 1 92 ? 4.533 -5.665 -0.332 1.00 86.19 92 THR A N 1
ATOM 760 C CA . THR A 1 92 ? 4.649 -5.590 1.136 1.00 86.19 92 THR A CA 1
ATOM 761 C C . THR A 1 92 ? 3.839 -4.439 1.710 1.00 86.19 92 THR A C 1
ATOM 763 O O . THR A 1 92 ? 3.212 -4.606 2.755 1.00 86.19 92 THR A O 1
ATOM 766 N N . THR A 1 93 ? 3.790 -3.295 1.023 1.00 86.94 93 THR A N 1
ATOM 767 C CA . THR A 1 93 ? 2.997 -2.143 1.464 1.00 86.94 93 THR A CA 1
ATOM 768 C C . THR A 1 93 ? 1.516 -2.485 1.628 1.00 86.94 93 THR A C 1
ATOM 770 O O . THR A 1 93 ? 0.877 -2.042 2.586 1.00 86.94 93 THR A O 1
ATOM 773 N N . PHE A 1 94 ? 0.981 -3.327 0.739 1.00 86.19 94 PHE A N 1
ATOM 774 C CA . PHE A 1 94 ? -0.382 -3.840 0.853 1.00 86.19 94 PHE A CA 1
ATOM 775 C C . PHE A 1 94 ? -0.571 -4.687 2.123 1.00 86.19 94 PHE A C 1
ATOM 777 O O . PHE A 1 94 ? -1.458 -4.407 2.928 1.00 86.19 94 PHE A O 1
ATOM 784 N N . HIS A 1 95 ? 0.306 -5.666 2.358 1.00 85.06 95 HIS A N 1
ATOM 785 C CA . HIS A 1 95 ? 0.211 -6.568 3.516 1.00 85.06 95 HIS A CA 1
ATOM 786 C C . HIS A 1 95 ? 0.344 -5.815 4.840 1.00 85.06 95 HIS A C 1
ATOM 788 O O . HIS A 1 95 ? -0.428 -6.048 5.767 1.00 85.06 95 HIS A O 1
ATOM 794 N N . ASN A 1 96 ? 1.273 -4.861 4.898 1.00 87.75 96 ASN A N 1
ATOM 795 C CA . ASN A 1 96 ? 1.469 -3.984 6.045 1.00 87.75 96 ASN A CA 1
ATOM 796 C C . ASN A 1 96 ? 0.185 -3.286 6.469 1.00 87.75 96 ASN A C 1
ATOM 798 O O . ASN A 1 96 ? -0.219 -3.343 7.630 1.00 87.75 96 ASN A O 1
ATOM 802 N N . GLY A 1 97 ? -0.458 -2.616 5.515 1.00 87.31 97 GLY A N 1
ATOM 803 C CA . GLY A 1 97 ? -1.658 -1.869 5.826 1.00 87.31 97 GLY A CA 1
ATOM 804 C C . GLY A 1 97 ? -2.827 -2.781 6.201 1.00 87.31 97 GLY A C 1
ATOM 805 O O . GLY A 1 97 ? -3.534 -2.451 7.145 1.00 87.31 97 GLY A O 1
ATOM 806 N N . MET A 1 98 ? -2.975 -3.957 5.575 1.00 88.75 98 MET A N 1
ATOM 807 C CA . MET A 1 98 ? -4.012 -4.921 5.971 1.00 88.75 98 MET A CA 1
ATOM 808 C C . MET A 1 98 ? -3.852 -5.402 7.418 1.00 88.75 98 MET A C 1
ATOM 810 O O . MET A 1 98 ? -4.834 -5.469 8.155 1.00 88.75 98 MET A O 1
ATOM 814 N N . ILE A 1 99 ? -2.626 -5.703 7.849 1.00 89.62 99 ILE A N 1
ATOM 815 C CA . ILE A 1 99 ? -2.361 -6.168 9.218 1.00 89.62 99 ILE A CA 1
ATOM 816 C C . ILE A 1 99 ? -2.659 -5.060 10.228 1.00 89.62 99 ILE A C 1
ATOM 818 O O . ILE A 1 99 ? -3.306 -5.308 11.242 1.00 89.62 99 ILE A O 1
ATOM 822 N N . LEU A 1 100 ? -2.245 -3.825 9.942 1.00 90.75 100 LEU A N 1
ATOM 823 C CA . LEU A 1 100 ? -2.530 -2.684 10.812 1.00 90.75 100 LEU A CA 1
ATOM 824 C C . LEU A 1 100 ? -4.034 -2.381 10.887 1.00 90.75 100 LEU A C 1
ATOM 826 O O . LEU A 1 100 ? -4.546 -2.123 11.972 1.00 90.75 100 LEU A O 1
ATOM 830 N N . VAL A 1 101 ? -4.758 -2.489 9.769 1.00 91.69 101 VAL A N 1
ATOM 831 C CA . VAL A 1 101 ? -6.228 -2.397 9.735 1.00 91.69 101 VAL A CA 1
ATOM 832 C C . VAL A 1 101 ? -6.880 -3.488 10.583 1.00 91.69 101 VAL A C 1
ATOM 834 O O . VAL A 1 101 ? -7.841 -3.220 11.305 1.00 91.69 101 VAL A O 1
ATOM 837 N N . PHE A 1 102 ? -6.362 -4.715 10.524 1.00 89.88 102 PHE A N 1
ATOM 838 C CA . PHE A 1 102 ? -6.861 -5.808 11.349 1.00 89.88 102 PHE A CA 1
ATOM 839 C C . PHE A 1 102 ? -6.663 -5.514 12.842 1.00 89.88 102 PHE A C 1
ATOM 841 O O . PHE A 1 102 ? -7.615 -5.612 13.611 1.00 89.88 102 PHE A O 1
ATOM 848 N N . ILE A 1 103 ? -5.471 -5.062 13.247 1.00 89.88 103 ILE A N 1
ATOM 849 C CA . ILE A 1 103 ? -5.188 -4.685 14.642 1.00 89.88 103 ILE A CA 1
ATOM 850 C C . ILE A 1 103 ? -6.093 -3.526 15.096 1.00 89.88 103 ILE A C 1
ATOM 852 O O . ILE A 1 103 ? -6.629 -3.570 16.202 1.00 89.88 103 ILE A O 1
ATOM 856 N N . GLU A 1 104 ? -6.316 -2.515 14.252 1.00 91.19 104 GLU A N 1
ATOM 857 C CA . GLU A 1 104 ? -7.263 -1.429 14.536 1.00 91.19 104 GLU A CA 1
ATOM 858 C C . GLU A 1 104 ? -8.676 -1.958 14.778 1.00 91.19 104 GLU A C 1
ATOM 860 O O . GLU A 1 104 ? -9.316 -1.589 15.763 1.00 91.19 104 GLU A O 1
ATOM 865 N N . SER A 1 105 ? -9.135 -2.867 13.919 1.00 89.00 105 SER A N 1
ATOM 866 C CA . SER A 1 105 ? -10.455 -3.487 14.032 1.00 89.00 105 SER A CA 1
ATOM 867 C C . SER A 1 105 ? -10.604 -4.276 15.336 1.00 89.00 105 SER A C 1
ATOM 869 O O . SER A 1 105 ? -11.650 -4.190 15.976 1.00 89.00 105 SER A O 1
ATOM 871 N N . LEU A 1 106 ? -9.552 -4.978 15.776 1.00 88.19 106 LEU A N 1
ATOM 872 C CA . LEU A 1 106 ? -9.523 -5.660 17.074 1.00 88.19 106 LEU A CA 1
ATOM 873 C C . LEU A 1 106 ? -9.622 -4.683 18.245 1.00 88.19 106 LEU A C 1
ATOM 875 O O . LEU A 1 106 ? -10.392 -4.906 19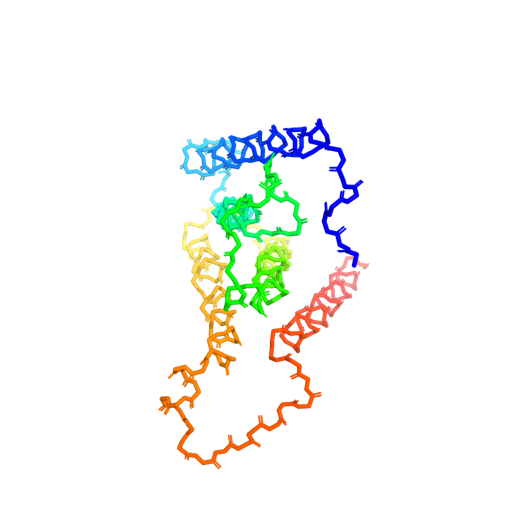.175 1.00 88.19 106 LEU A O 1
ATOM 879 N N . ILE A 1 107 ? -8.867 -3.586 18.208 1.00 89.56 107 ILE A N 1
ATOM 880 C CA . ILE A 1 107 ? -8.894 -2.588 19.284 1.00 89.56 107 ILE A CA 1
ATOM 881 C C . ILE A 1 107 ? -10.279 -1.944 19.383 1.00 89.56 107 ILE A C 1
ATOM 883 O O . ILE A 1 107 ? -10.808 -1.822 20.484 1.00 89.56 107 ILE A O 1
ATOM 887 N N . VAL A 1 108 ? -10.889 -1.581 18.251 1.00 89.69 108 VAL A N 1
ATOM 888 C CA . VAL A 1 108 ? -12.246 -1.008 18.224 1.00 89.69 108 VAL A CA 1
ATOM 889 C C . VAL A 1 108 ? -13.295 -2.023 18.678 1.00 89.69 108 VAL A C 1
ATOM 891 O O . VAL A 1 108 ? -14.261 -1.637 19.330 1.00 89.69 108 VAL A O 1
ATOM 894 N N . PHE A 1 109 ? -13.099 -3.316 18.402 1.00 87.00 109 PHE A N 1
ATOM 895 C CA . PHE A 1 109 ? -13.980 -4.372 18.901 1.00 87.00 109 PHE A CA 1
ATOM 896 C C . PHE A 1 109 ? -14.025 -4.408 20.438 1.00 87.00 109 PHE A C 1
ATOM 898 O O . PHE A 1 109 ? -15.110 -4.460 21.012 1.00 87.00 109 PHE A O 1
ATOM 905 N N . PHE A 1 110 ? -12.872 -4.315 21.112 1.00 87.00 110 PHE A N 1
ATOM 906 C CA . PHE A 1 110 ? -12.819 -4.282 22.582 1.00 87.00 110 PHE A CA 1
ATOM 907 C C . PHE A 1 110 ? -13.120 -2.903 23.181 1.00 87.00 110 PHE A C 1
ATOM 909 O O . PHE A 1 110 ? -13.604 -2.816 24.309 1.00 87.00 110 PHE A O 1
ATOM 916 N N . ILE A 1 111 ? -12.829 -1.820 22.455 1.00 90.81 111 ILE A N 1
ATOM 917 C CA . ILE A 1 111 ? -12.990 -0.436 22.920 1.00 90.81 111 ILE A CA 1
ATOM 918 C C . ILE A 1 111 ? -13.740 0.385 21.851 1.00 90.81 111 ILE A C 1
ATOM 920 O O . ILE A 1 111 ? -13.133 1.187 21.131 1.00 90.81 111 ILE A O 1
ATOM 924 N N . PRO A 1 112 ? -15.078 0.249 21.757 1.00 88.25 112 PRO A N 1
ATOM 925 C CA . PRO A 1 112 ? -15.872 0.889 20.701 1.00 88.25 112 PRO A CA 1
ATOM 926 C C . PRO A 1 112 ? -15.849 2.420 20.736 1.00 88.25 112 PRO A C 1
ATOM 928 O O . PRO A 1 112 ? -16.076 3.075 19.721 1.00 88.25 112 PRO A O 1
ATOM 931 N N . SER A 1 113 ? -15.542 3.019 21.891 1.00 88.75 113 SER A N 1
ATOM 932 C CA . SER A 1 113 ? -15.449 4.476 22.046 1.00 88.75 113 SER A CA 1
ATOM 933 C C . SER A 1 113 ? -14.341 5.113 21.197 1.00 88.75 113 SER A C 1
ATOM 935 O O . SER A 1 113 ? -14.380 6.319 20.954 1.00 88.75 113 SER A O 1
ATOM 937 N N . LEU A 1 114 ? -13.373 4.323 20.717 1.00 88.00 114 LEU A N 1
ATOM 938 C CA . LEU A 1 114 ? -12.285 4.797 19.863 1.00 88.00 114 LEU A CA 1
ATOM 939 C C . LEU A 1 114 ? -12.677 4.953 18.383 1.00 88.00 114 LEU A C 1
ATOM 941 O O . LEU A 1 114 ? -11.945 5.622 17.656 1.00 88.00 114 LEU A O 1
ATOM 945 N N . ASP A 1 115 ? -13.820 4.415 17.942 1.00 82.88 115 ASP A N 1
ATOM 946 C CA . ASP A 1 115 ? -14.229 4.375 16.522 1.00 82.88 115 ASP A CA 1
ATOM 947 C C . ASP A 1 115 ? -14.329 5.769 15.871 1.00 82.88 115 ASP A C 1
ATOM 949 O O . ASP A 1 115 ? -13.970 5.956 14.711 1.00 82.88 115 ASP A O 1
ATOM 953 N N . ASN A 1 116 ? -14.738 6.781 16.643 1.00 82.69 116 ASN A N 1
ATOM 954 C CA . ASN A 1 116 ? -14.880 8.166 16.172 1.00 82.69 116 ASN A CA 1
ATOM 955 C C . ASN A 1 116 ? -13.754 9.098 16.651 1.00 82.69 116 ASN A C 1
ATOM 957 O O . ASN A 1 116 ? -13.843 10.320 16.505 1.00 82.69 116 ASN A O 1
ATOM 961 N N . SER A 1 117 ? -12.690 8.552 17.244 1.00 89.38 117 SER A N 1
ATOM 962 C CA . SER A 1 117 ? -11.596 9.361 17.778 1.00 89.38 117 SER A CA 1
ATOM 963 C C . SER A 1 117 ? -10.653 9.826 16.667 1.00 89.38 117 SER A C 1
ATOM 965 O O . SER A 1 117 ? -9.948 9.035 16.038 1.00 89.38 117 SER A O 1
ATOM 967 N N . PHE A 1 118 ? -10.578 11.144 16.463 1.00 88.25 118 PHE A N 1
ATOM 968 C CA . PHE A 1 118 ? -9.663 11.747 15.490 1.00 88.25 118 PHE A CA 1
ATOM 969 C C . PHE A 1 118 ? -8.191 11.427 15.792 1.00 88.25 118 PHE A C 1
ATOM 971 O O . PHE A 1 118 ? -7.436 11.078 14.887 1.00 88.25 118 PHE A O 1
ATOM 978 N N . LEU A 1 119 ? -7.782 11.492 17.064 1.00 90.56 119 LEU A N 1
ATOM 979 C CA . LEU A 1 119 ? -6.408 11.171 17.469 1.00 90.56 119 LEU A CA 1
ATOM 980 C C . LEU A 1 119 ? -6.070 9.703 17.205 1.00 90.56 119 LEU A C 1
ATOM 982 O O . LEU A 1 119 ? -4.987 9.406 16.704 1.00 90.56 119 LEU A O 1
ATOM 986 N N . PHE A 1 120 ? -7.010 8.796 17.486 1.00 91.69 120 PHE A N 1
ATOM 987 C CA . PHE A 1 120 ? -6.841 7.376 17.185 1.00 91.69 120 PHE A CA 1
ATOM 988 C C . PHE A 1 120 ? -6.689 7.153 15.676 1.00 91.69 120 PHE A C 1
ATOM 990 O O . PHE A 1 120 ? -5.798 6.432 15.239 1.00 91.69 120 PHE A O 1
ATOM 997 N N . SER A 1 121 ? -7.473 7.858 14.861 1.00 91.06 121 SER A N 1
ATOM 998 C CA . SER A 1 121 ? -7.330 7.830 13.407 1.00 91.06 121 SER A CA 1
ATOM 999 C C . SER A 1 121 ? -5.967 8.316 12.910 1.00 91.06 121 SER A C 1
ATOM 1001 O O . SER A 1 121 ? -5.336 7.659 12.080 1.00 91.06 121 SER A O 1
ATOM 1003 N N . MET A 1 122 ? -5.500 9.462 13.415 1.00 92.62 122 MET A N 1
ATOM 1004 C CA . MET A 1 122 ? -4.209 10.040 13.031 1.00 92.62 122 MET A CA 1
ATOM 1005 C C . MET A 1 122 ? -3.040 9.140 13.429 1.00 92.62 122 MET A C 1
ATOM 1007 O O . MET A 1 122 ? -2.059 9.046 12.691 1.00 92.62 122 MET A O 1
ATOM 1011 N N . PHE A 1 123 ? -3.162 8.427 14.548 1.00 94.06 123 PHE A N 1
ATOM 1012 C CA . PHE A 1 123 ? -2.202 7.403 14.940 1.00 94.06 123 PHE A CA 1
ATOM 1013 C C . PHE A 1 123 ? -2.088 6.296 13.878 1.00 94.06 123 PHE A C 1
ATOM 1015 O O . PHE A 1 123 ? -0.980 5.966 13.458 1.00 94.06 123 PHE A O 1
ATOM 1022 N N . TRP A 1 124 ? -3.210 5.788 13.356 1.00 93.38 124 TRP A N 1
ATOM 1023 C CA . TRP A 1 124 ? -3.191 4.793 12.274 1.00 93.38 124 TRP A CA 1
ATOM 1024 C C . TRP A 1 124 ? -2.652 5.338 10.956 1.00 93.38 124 TRP A C 1
ATOM 1026 O O . TRP A 1 124 ? -1.917 4.629 10.270 1.00 93.38 124 TRP A O 1
ATOM 1036 N N . LEU A 1 125 ? -2.954 6.593 10.613 1.00 92.88 125 LEU A N 1
ATOM 1037 C CA . LEU A 1 125 ? -2.336 7.259 9.464 1.00 92.88 125 LEU A CA 1
ATOM 1038 C C . LEU A 1 125 ? -0.810 7.291 9.606 1.00 92.88 125 LEU A C 1
ATOM 1040 O O . LEU A 1 125 ? -0.100 6.924 8.670 1.00 92.88 125 LEU A O 1
ATOM 1044 N N . PHE A 1 126 ? -0.302 7.679 10.777 1.00 94.25 126 PHE A N 1
ATOM 1045 C CA . PHE A 1 126 ? 1.134 7.698 11.040 1.00 94.25 126 PHE A CA 1
ATOM 1046 C C . PHE A 1 126 ? 1.748 6.296 10.947 1.00 94.25 126 PHE A C 1
ATOM 1048 O O . PHE A 1 126 ? 2.784 6.134 10.304 1.00 94.25 126 PHE A O 1
ATOM 1055 N N . LEU A 1 127 ? 1.110 5.276 11.527 1.00 93.19 127 LEU A N 1
ATOM 1056 C CA . LEU A 1 127 ? 1.618 3.905 11.471 1.00 93.19 127 LEU A CA 1
ATOM 1057 C C . LEU A 1 127 ? 1.638 3.341 10.045 1.00 93.19 127 LEU A C 1
ATOM 1059 O O . LEU A 1 127 ? 2.645 2.764 9.639 1.00 93.19 127 LEU A O 1
ATOM 1063 N N . ILE A 1 128 ? 0.555 3.512 9.282 1.00 92.31 128 ILE A N 1
ATOM 1064 C CA . ILE A 1 128 ? 0.400 2.928 7.941 1.00 92.31 128 ILE A CA 1
ATOM 1065 C C . ILE A 1 128 ? 1.218 3.704 6.906 1.00 92.31 128 ILE A C 1
ATOM 1067 O O . ILE A 1 128 ? 2.014 3.116 6.176 1.00 92.31 128 ILE A O 1
ATOM 1071 N N . CYS A 1 129 ? 1.021 5.020 6.822 1.00 91.50 129 CYS A N 1
ATOM 1072 C CA . CYS A 1 129 ? 1.620 5.838 5.768 1.00 91.50 129 CYS A CA 1
ATOM 1073 C C . CYS A 1 129 ? 3.038 6.303 6.120 1.00 91.50 129 CYS A C 1
ATOM 1075 O O . CYS A 1 129 ? 3.847 6.516 5.218 1.00 91.50 129 CYS A O 1
ATOM 1077 N N . GLY A 1 130 ? 3.328 6.478 7.411 1.00 91.06 130 GLY A N 1
ATOM 1078 C CA . GLY A 1 130 ? 4.628 6.914 7.914 1.00 91.06 130 GLY A CA 1
ATOM 1079 C C . GLY A 1 130 ? 5.522 5.731 8.262 1.00 91.06 130 GLY A C 1
ATOM 1080 O O . GLY A 1 130 ? 6.404 5.374 7.485 1.00 91.06 130 GLY A O 1
ATOM 1081 N N . LEU A 1 131 ? 5.296 5.124 9.429 1.00 90.88 131 LEU A N 1
ATOM 1082 C CA . LEU A 1 131 ? 6.203 4.139 10.023 1.00 90.88 131 LEU A CA 1
ATOM 1083 C C . LEU A 1 131 ? 6.402 2.911 9.127 1.00 90.88 131 LEU A C 1
ATOM 1085 O O . LEU A 1 131 ? 7.538 2.591 8.791 1.00 90.88 131 LEU A O 1
ATOM 1089 N N . ALA A 1 132 ? 5.322 2.252 8.701 1.00 88.19 132 ALA A N 1
ATOM 1090 C CA . ALA A 1 132 ? 5.406 1.027 7.907 1.00 88.19 132 ALA A CA 1
ATOM 1091 C C . ALA A 1 132 ? 6.108 1.257 6.558 1.00 88.19 132 ALA A C 1
ATOM 1093 O O . ALA A 1 132 ? 6.982 0.480 6.170 1.00 88.19 132 ALA A O 1
ATOM 1094 N N . ASN A 1 133 ? 5.787 2.359 5.874 1.00 89.94 133 ASN A N 1
ATOM 1095 C CA . ASN A 1 133 ? 6.450 2.733 4.625 1.00 89.94 133 ASN A CA 1
ATOM 1096 C C . ASN A 1 133 ? 7.916 3.131 4.841 1.00 89.94 133 ASN A C 1
ATOM 1098 O O . ASN A 1 133 ? 8.757 2.785 4.018 1.00 89.94 133 ASN A O 1
ATOM 1102 N N . ALA A 1 134 ? 8.245 3.830 5.932 1.00 87.56 134 ALA A N 1
ATOM 1103 C CA . ALA A 1 134 ? 9.619 4.212 6.253 1.00 87.56 134 ALA A CA 1
ATOM 1104 C C . ALA A 1 134 ? 10.485 2.988 6.579 1.00 87.56 134 ALA A C 1
ATOM 1106 O O . ALA A 1 134 ? 11.605 2.883 6.080 1.00 87.56 134 ALA A O 1
ATOM 1107 N N . THR A 1 135 ? 9.965 2.035 7.359 1.00 85.69 135 THR A N 1
ATOM 1108 C CA . THR A 1 135 ? 10.641 0.758 7.633 1.00 85.69 135 THR A CA 1
ATOM 1109 C C . THR A 1 135 ? 10.858 -0.023 6.344 1.00 85.69 135 THR A C 1
ATOM 1111 O O . THR A 1 135 ? 11.963 -0.501 6.090 1.00 85.69 135 THR A O 1
ATOM 1114 N N . LEU A 1 136 ? 9.841 -0.096 5.486 1.00 85.38 136 LEU A N 1
ATOM 1115 C CA . LEU A 1 136 ? 9.955 -0.780 4.207 1.00 85.38 136 LEU A CA 1
ATOM 1116 C C . LEU A 1 136 ? 10.967 -0.090 3.275 1.00 85.38 136 LEU A C 1
ATOM 1118 O O . LEU A 1 136 ? 11.817 -0.754 2.681 1.00 85.38 136 LEU A O 1
ATOM 1122 N N . LEU A 1 137 ? 10.945 1.243 3.199 1.00 85.19 137 LEU A N 1
ATOM 1123 C CA . LEU A 1 137 ? 11.910 2.032 2.430 1.00 85.19 137 LEU A CA 1
ATOM 1124 C C . LEU A 1 137 ? 13.329 1.832 2.950 1.00 85.19 137 LEU A C 1
ATOM 1126 O O . LEU A 1 137 ? 14.242 1.654 2.152 1.00 85.19 137 LEU A O 1
ATOM 1130 N N . PHE A 1 138 ? 13.514 1.781 4.266 1.00 83.19 138 PHE A N 1
ATOM 1131 C CA . PHE A 1 138 ? 14.799 1.452 4.868 1.00 83.19 138 PHE A CA 1
ATOM 1132 C C . PHE A 1 138 ? 15.279 0.054 4.448 1.00 83.19 138 PHE A C 1
ATOM 1134 O O . PHE A 1 138 ? 16.418 -0.086 4.004 1.00 83.19 138 PHE A O 1
ATOM 1141 N N . THR A 1 139 ? 14.414 -0.969 4.499 1.00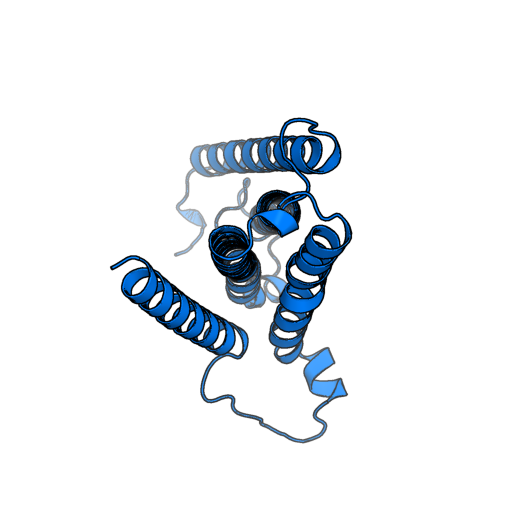 80.50 139 THR A N 1
ATOM 1142 C CA . THR A 1 139 ? 14.780 -2.331 4.060 1.00 80.50 139 THR A CA 1
ATOM 1143 C C . THR A 1 139 ? 15.099 -2.416 2.565 1.00 80.50 139 THR A C 1
ATOM 1145 O O . THR A 1 139 ? 15.986 -3.174 2.176 1.00 80.50 139 THR A O 1
ATOM 1148 N N . PHE A 1 140 ? 14.440 -1.605 1.734 1.00 78.50 140 PHE A N 1
ATOM 1149 C CA . PHE A 1 140 ? 14.741 -1.488 0.308 1.00 78.50 140 PHE A CA 1
ATOM 1150 C C . PHE A 1 140 ? 16.071 -0.774 0.055 1.00 78.50 140 PHE A C 1
ATOM 1152 O O . PHE A 1 140 ? 16.931 -1.287 -0.663 1.00 78.50 140 PHE A O 1
ATOM 1159 N N . LEU A 1 141 ? 16.283 0.382 0.688 1.00 77.56 141 LEU A N 1
ATOM 1160 C CA . LEU A 1 141 ? 17.509 1.165 0.545 1.00 77.56 141 LEU A CA 1
ATOM 1161 C C . LEU A 1 141 ? 18.731 0.418 1.072 1.00 77.56 141 LEU A C 1
ATOM 1163 O O . LEU A 1 141 ? 19.796 0.545 0.479 1.00 77.56 141 LEU A O 1
ATOM 1167 N N . ALA A 1 142 ? 18.588 -0.434 2.089 1.00 70.56 142 ALA A N 1
ATOM 1168 C CA . ALA A 1 142 ? 19.664 -1.300 2.575 1.00 70.56 142 ALA A CA 1
ATOM 1169 C C . ALA A 1 142 ? 20.293 -2.194 1.482 1.00 70.56 142 ALA A C 1
ATOM 1171 O O . ALA A 1 142 ? 21.401 -2.691 1.676 1.00 70.56 142 ALA A O 1
ATOM 1172 N N . ARG A 1 143 ? 19.633 -2.376 0.328 1.00 65.75 143 ARG A N 1
ATOM 1173 C CA . ARG A 1 143 ? 20.164 -3.102 -0.840 1.00 65.75 143 ARG A CA 1
ATOM 1174 C C . ARG A 1 143 ? 20.710 -2.215 -1.956 1.00 65.75 143 ARG A C 1
ATOM 1176 O O . ARG A 1 143 ? 21.397 -2.709 -2.849 1.00 65.75 143 ARG A O 1
ATOM 1183 N N . VAL A 1 144 ? 20.401 -0.922 -1.952 1.00 66.56 144 VAL A N 1
ATOM 1184 C CA . VAL A 1 144 ? 20.793 -0.006 -3.025 1.00 66.56 144 VAL A CA 1
ATOM 1185 C C . VAL A 1 144 ? 22.246 0.427 -2.801 1.00 66.56 144 VAL A C 1
ATOM 1187 O O . VAL A 1 144 ? 22.586 1.020 -1.778 1.00 66.56 144 VAL A O 1
ATOM 1190 N N . ARG A 1 145 ? 23.120 0.130 -3.776 1.00 57.25 145 ARG A N 1
ATOM 1191 C CA . ARG A 1 145 ? 24.592 0.286 -3.712 1.00 57.25 145 ARG A CA 1
ATOM 1192 C C . ARG A 1 145 ? 25.099 1.607 -3.079 1.00 57.25 145 ARG A C 1
ATOM 1194 O O . ARG A 1 145 ? 25.998 1.550 -2.234 1.00 57.25 145 ARG A O 1
ATOM 1201 N N . PRO A 1 146 ? 24.562 2.795 -3.424 1.00 58.28 146 PRO A N 1
ATOM 1202 C CA . PRO A 1 146 ? 24.965 4.050 -2.780 1.00 58.28 146 PRO A CA 1
ATOM 1203 C C . PRO A 1 146 ? 24.591 4.154 -1.291 1.00 58.28 146 PRO A C 1
ATOM 1205 O O . PRO A 1 146 ? 25.330 4.771 -0.530 1.00 58.28 146 PRO A O 1
ATOM 1208 N N . PHE A 1 147 ? 23.512 3.516 -0.835 1.00 55.91 147 PHE A N 1
ATOM 1209 C CA . PHE A 1 147 ? 23.132 3.500 0.581 1.00 55.91 14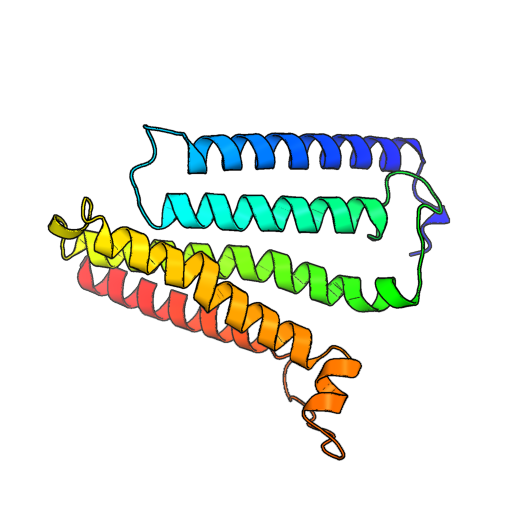7 PHE A CA 1
ATOM 1210 C C . PHE A 1 147 ? 23.984 2.501 1.380 1.00 55.91 147 PHE A C 1
ATOM 1212 O O . PHE A 1 147 ? 24.426 2.810 2.485 1.00 55.91 147 PHE A O 1
ATOM 1219 N N . THR A 1 148 ? 24.338 1.351 0.788 1.00 57.31 148 THR A N 1
ATOM 1220 C CA . THR A 1 148 ? 25.334 0.439 1.384 1.00 57.31 148 THR A CA 1
ATOM 1221 C C . THR A 1 148 ? 26.706 1.096 1.548 1.00 57.31 148 THR A C 1
ATOM 1223 O O . THR A 1 148 ? 27.374 0.833 2.539 1.00 57.31 148 THR A O 1
ATOM 1226 N N . LEU A 1 149 ? 27.114 2.000 0.647 1.00 56.09 149 LEU A N 1
ATOM 1227 C CA . LEU A 1 149 ? 28.358 2.775 0.788 1.00 56.09 149 LEU A CA 1
ATOM 1228 C C . LEU A 1 149 ? 28.297 3.806 1.927 1.00 56.09 149 LEU A C 1
ATOM 1230 O O . LEU A 1 149 ? 29.328 4.099 2.532 1.00 56.09 149 LEU A O 1
ATOM 1234 N N . LEU A 1 150 ? 27.104 4.333 2.231 1.00 56.09 150 LEU A N 1
ATOM 1235 C CA . LEU A 1 150 ? 26.883 5.299 3.310 1.00 56.09 150 LEU A CA 1
ATOM 1236 C C . LEU A 1 150 ? 27.045 4.657 4.701 1.00 56.09 150 LEU A C 1
ATOM 1238 O O . LEU A 1 150 ? 27.565 5.292 5.614 1.00 56.09 150 LEU A O 1
ATOM 1242 N N . PHE A 1 151 ? 26.635 3.391 4.845 1.00 54.84 151 PHE A N 1
ATOM 1243 C CA . PHE A 1 151 ? 26.658 2.655 6.118 1.00 54.84 151 PHE A CA 1
ATOM 1244 C C . PHE A 1 151 ? 27.762 1.595 6.223 1.00 54.84 151 PHE A C 1
ATOM 1246 O O . PHE A 1 151 ? 28.037 1.103 7.315 1.00 54.84 151 PHE A O 1
ATOM 1253 N N . SER A 1 152 ? 28.421 1.232 5.121 1.00 47.72 152 SER A N 1
ATOM 1254 C CA . SER A 1 152 ? 29.377 0.129 5.099 1.00 47.72 152 SER A CA 1
ATOM 1255 C C . SER A 1 152 ? 30.587 0.456 4.229 1.00 47.72 152 SER A C 1
ATOM 1257 O O . SER A 1 152 ? 30.610 0.232 3.022 1.00 47.72 152 SER A O 1
ATOM 1259 N N . ARG A 1 153 ? 31.659 0.942 4.868 1.00 47.94 153 ARG A N 1
ATOM 1260 C CA . ARG A 1 153 ? 32.989 0.982 4.237 1.00 47.94 153 ARG A CA 1
ATOM 1261 C C . ARG A 1 153 ? 33.644 -0.404 4.136 1.00 47.94 153 ARG A C 1
ATOM 1263 O O . ARG A 1 153 ? 34.623 -0.515 3.408 1.00 47.94 153 ARG A O 1
ATOM 1270 N N . LYS A 1 154 ? 33.166 -1.441 4.851 1.00 45.19 154 LYS A N 1
ATOM 1271 C CA . LYS A 1 154 ? 33.866 -2.746 4.954 1.00 45.19 154 LYS A CA 1
ATOM 1272 C C . LYS A 1 154 ? 33.033 -3.978 5.342 1.00 45.19 154 LYS A C 1
ATOM 1274 O O . LYS A 1 154 ? 33.618 -5.027 5.590 1.00 45.19 154 LYS A O 1
ATOM 1279 N N . VAL A 1 155 ? 31.710 -3.915 5.430 1.00 44.69 155 VAL A N 1
ATOM 1280 C CA . VAL A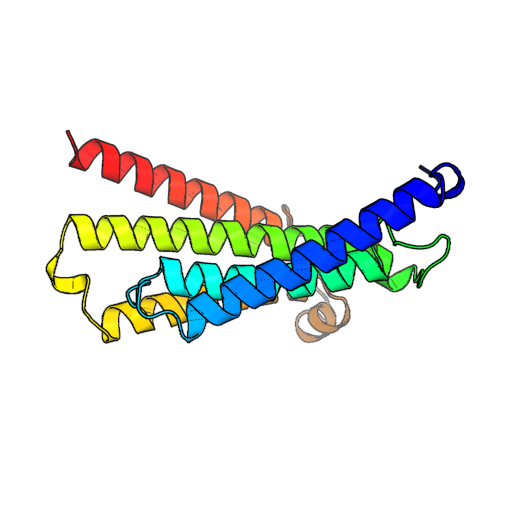 1 155 ? 30.927 -5.060 5.919 1.00 44.69 155 VAL A CA 1
ATOM 1281 C C . VAL A 1 155 ? 30.213 -5.716 4.748 1.00 44.69 155 VAL A C 1
ATOM 1283 O O . VAL A 1 155 ? 29.184 -5.224 4.286 1.00 44.69 155 VAL A O 1
ATOM 1286 N N . ASN A 1 156 ? 30.761 -6.848 4.300 1.00 44.44 156 ASN A N 1
ATOM 1287 C CA . ASN A 1 156 ? 30.011 -7.898 3.610 1.00 44.44 156 ASN A CA 1
ATOM 1288 C C . ASN A 1 156 ? 28.983 -8.463 4.604 1.00 44.44 156 ASN A C 1
ATOM 1290 O O . ASN A 1 156 ? 29.129 -9.576 5.104 1.00 44.44 156 ASN A O 1
ATOM 1294 N N . ALA A 1 157 ? 27.988 -7.656 4.977 1.00 50.12 157 ALA A N 1
ATOM 1295 C CA . ALA A 1 157 ? 26.873 -8.097 5.792 1.00 50.12 157 ALA A CA 1
ATOM 1296 C C . ALA A 1 157 ? 26.023 -9.003 4.902 1.00 50.12 157 ALA A C 1
ATOM 1298 O O . ALA A 1 157 ? 25.142 -8.553 4.172 1.00 50.12 157 ALA A O 1
ATOM 1299 N N . MET A 1 158 ? 26.368 -10.287 4.892 1.00 50.16 158 MET A N 1
ATOM 1300 C CA . MET A 1 158 ? 25.580 -11.311 4.234 1.00 50.16 158 MET A CA 1
ATOM 1301 C C . MET A 1 158 ? 24.329 -11.512 5.084 1.00 50.16 158 MET A C 1
ATOM 1303 O O . MET A 1 158 ? 24.345 -12.214 6.094 1.00 50.16 158 MET A O 1
ATOM 1307 N N . PHE A 1 159 ? 23.249 -10.824 4.720 1.00 55.88 159 PHE A N 1
ATOM 1308 C CA . PHE A 1 159 ? 21.951 -11.109 5.308 1.00 55.88 159 PHE A CA 1
ATOM 1309 C C . PHE A 1 159 ? 21.583 -12.557 4.957 1.00 55.88 159 PHE A C 1
ATOM 1311 O O . PHE A 1 159 ? 21.561 -12.924 3.784 1.00 55.88 159 PHE A O 1
ATOM 1318 N N . TRP A 1 160 ? 21.308 -13.381 5.972 1.00 51.69 160 TRP A N 1
ATOM 1319 C CA . TRP A 1 160 ? 20.892 -14.783 5.798 1.00 51.69 160 TRP A CA 1
ATOM 1320 C C . TRP A 1 160 ? 19.551 -14.899 5.058 1.00 51.69 160 TRP A C 1
ATOM 1322 O O . TRP A 1 160 ? 19.231 -15.938 4.490 1.00 51.69 160 TRP A O 1
ATOM 1332 N N . TYR A 1 161 ? 18.774 -13.816 5.071 1.00 57.50 161 TYR A N 1
ATOM 1333 C CA . TYR A 1 161 ? 17.487 -13.674 4.415 1.00 57.50 161 TYR A CA 1
ATOM 1334 C C . TYR A 1 161 ? 17.364 -12.254 3.868 1.00 57.50 161 TYR A C 1
ATOM 1336 O O . TYR A 1 161 ? 17.919 -11.321 4.446 1.00 57.50 161 TYR A O 1
ATOM 1344 N N . ASP A 1 162 ? 16.646 -12.057 2.767 1.00 69.06 162 ASP A N 1
ATOM 1345 C CA . ASP A 1 162 ? 16.446 -10.711 2.234 1.00 69.06 162 ASP A CA 1
ATOM 1346 C C . ASP A 1 162 ? 15.723 -9.818 3.260 1.00 69.06 162 ASP A C 1
ATOM 1348 O O . ASP A 1 162 ? 14.676 -10.242 3.742 1.00 69.06 162 ASP A O 1
ATOM 1352 N N . PRO A 1 163 ? 16.236 -8.616 3.617 1.00 75.00 163 PRO A N 1
ATOM 1353 C CA . PRO A 1 163 ? 15.590 -7.733 4.588 1.00 75.00 163 PRO A CA 1
ATOM 1354 C C . PRO A 1 163 ? 14.098 -7.485 4.337 1.00 75.00 163 PRO A C 1
ATOM 1356 O O . PRO A 1 163 ? 13.320 -7.520 5.291 1.00 75.00 163 PRO A O 1
ATOM 1359 N N . ILE A 1 164 ? 13.676 -7.295 3.078 1.00 76.44 164 ILE A N 1
ATOM 1360 C CA . ILE A 1 164 ? 12.251 -7.113 2.753 1.00 76.44 164 ILE A CA 1
ATOM 1361 C C . ILE A 1 164 ? 11.488 -8.423 2.989 1.00 76.44 164 ILE A C 1
ATOM 1363 O O . ILE A 1 164 ? 10.418 -8.412 3.596 1.00 76.44 164 ILE A O 1
ATOM 1367 N N . SER A 1 165 ? 12.048 -9.563 2.576 1.00 74.75 165 SER A N 1
ATOM 1368 C CA . SER A 1 165 ? 11.430 -10.877 2.799 1.00 74.75 165 SER A CA 1
ATOM 1369 C C . SER A 1 165 ? 11.331 -11.224 4.286 1.00 74.75 165 SER A C 1
ATOM 1371 O O . SER A 1 165 ? 10.321 -11.760 4.728 1.00 74.75 165 SER A O 1
ATOM 1373 N N . LEU A 1 166 ? 12.352 -10.906 5.084 1.00 78.75 166 LEU A N 1
ATOM 1374 C CA . LEU A 1 166 ? 12.360 -11.156 6.526 1.00 78.75 166 LEU A CA 1
ATOM 1375 C C . LEU A 1 166 ? 11.300 -10.307 7.227 1.00 78.75 166 LEU A C 1
ATOM 1377 O O . LEU A 1 166 ? 10.593 -10.784 8.118 1.00 78.75 166 LEU A O 1
ATOM 1381 N N . TYR A 1 167 ? 11.171 -9.054 6.797 1.00 82.12 167 TYR A N 1
ATOM 1382 C CA . TYR A 1 167 ? 10.132 -8.159 7.272 1.00 82.12 167 TYR A CA 1
ATOM 1383 C C . TYR A 1 167 ? 8.734 -8.691 6.918 1.00 82.12 167 TYR A C 1
ATOM 1385 O O . TYR A 1 167 ? 7.887 -8.786 7.803 1.00 82.12 167 TYR A O 1
ATOM 1393 N N . GLN A 1 168 ? 8.517 -9.158 5.682 1.00 80.94 168 GLN A N 1
ATOM 1394 C CA . GLN A 1 168 ? 7.271 -9.825 5.278 1.00 80.94 168 GLN A CA 1
ATOM 1395 C C . GLN A 1 168 ? 6.948 -11.046 6.150 1.00 80.94 168 GLN A C 1
ATOM 1397 O O . GLN A 1 168 ? 5.829 -11.163 6.648 1.00 80.94 168 GLN A O 1
ATOM 1402 N N . VAL A 1 169 ? 7.918 -11.938 6.373 1.00 82.25 169 VAL A N 1
ATOM 1403 C CA . VAL A 1 169 ? 7.733 -13.120 7.233 1.00 82.25 169 VAL A CA 1
ATOM 1404 C C . VAL A 1 169 ? 7.348 -12.701 8.653 1.00 82.25 169 VAL A C 1
ATOM 1406 O O . VAL A 1 169 ? 6.390 -13.231 9.212 1.00 82.25 169 VAL A O 1
ATOM 1409 N N . SER A 1 170 ? 8.038 -11.707 9.216 1.00 83.62 170 SER A N 1
ATOM 1410 C CA . SER A 1 170 ? 7.748 -11.190 10.560 1.00 83.62 170 SER A CA 1
ATOM 1411 C C . SER A 1 170 ? 6.316 -10.660 10.671 1.00 83.62 170 SER A C 1
ATOM 1413 O O . SER A 1 170 ? 5.620 -10.946 11.644 1.00 83.62 170 SER A O 1
ATOM 1415 N N . LEU A 1 171 ? 5.842 -9.940 9.654 1.00 83.12 171 LEU A N 1
ATOM 1416 C CA . LEU A 1 171 ? 4.473 -9.429 9.603 1.00 83.12 171 LEU A CA 1
ATOM 1417 C C . LEU A 1 171 ? 3.431 -10.549 9.577 1.00 83.12 171 LEU A C 1
ATOM 1419 O O . LEU A 1 171 ? 2.456 -10.493 10.323 1.00 83.12 171 LEU A O 1
ATOM 1423 N N . VAL A 1 172 ? 3.644 -11.585 8.763 1.00 84.69 172 VAL A N 1
ATOM 1424 C CA . VAL A 1 172 ? 2.744 -12.749 8.702 1.00 84.69 172 VAL A CA 1
ATOM 1425 C C . VAL A 1 172 ? 2.683 -13.469 10.052 1.00 84.69 172 VAL A C 1
ATOM 1427 O O . VAL A 1 172 ? 1.603 -13.872 10.493 1.00 84.69 172 VAL A O 1
ATOM 1430 N N . VAL A 1 173 ? 3.819 -13.589 10.744 1.00 86.75 173 VAL A N 1
ATOM 1431 C CA . VAL A 1 173 ? 3.870 -14.160 12.097 1.00 86.75 173 VAL A CA 1
ATOM 1432 C C . VAL A 1 173 ? 3.056 -13.309 13.073 1.00 86.75 173 VAL A C 1
ATOM 1434 O O . VAL A 1 173 ? 2.225 -13.865 13.793 1.00 86.75 173 VAL A O 1
ATOM 1437 N N . ILE A 1 174 ? 3.229 -11.983 13.068 1.00 86.31 174 ILE A N 1
ATOM 1438 C CA . ILE A 1 174 ? 2.454 -11.060 13.915 1.00 86.31 174 ILE A CA 1
ATOM 1439 C C . ILE A 1 174 ? 0.956 -11.210 13.638 1.00 86.31 174 ILE A C 1
ATOM 1441 O O . ILE A 1 174 ? 0.182 -11.404 14.573 1.00 86.31 174 ILE A O 1
ATOM 1445 N N . PHE A 1 175 ? 0.554 -11.200 12.366 1.00 86.31 175 PHE A N 1
ATOM 1446 C CA . PHE A 1 175 ? -0.843 -11.367 11.966 1.00 86.31 175 PHE A CA 1
ATOM 1447 C C . PHE A 1 175 ? -1.441 -12.675 12.487 1.00 86.31 175 PHE A C 1
ATOM 1449 O O . PHE A 1 175 ? -2.519 -12.667 13.076 1.00 86.31 175 PHE A O 1
ATOM 1456 N N . THR A 1 176 ? -0.720 -13.785 12.322 1.00 88.25 176 THR A N 1
ATOM 1457 C CA . THR A 1 176 ? -1.167 -15.105 12.788 1.00 88.25 176 THR A CA 1
ATOM 1458 C C . THR A 1 176 ? -1.402 -15.105 14.299 1.00 88.25 176 THR A C 1
ATOM 1460 O O . THR A 1 176 ? -2.433 -15.588 14.760 1.00 88.25 176 THR A O 1
ATOM 1463 N N . HIS A 1 177 ? -0.495 -14.504 15.077 1.00 86.75 177 HIS A N 1
ATOM 1464 C CA . HIS A 1 177 ? -0.658 -14.398 16.529 1.00 86.75 177 HIS A CA 1
ATOM 1465 C C . HIS A 1 177 ? -1.848 -13.511 16.910 1.00 86.75 177 HIS A C 1
ATOM 1467 O O . HIS A 1 177 ? -2.667 -13.914 17.735 1.00 86.75 177 HIS A O 1
ATOM 1473 N N . SER A 1 178 ? -1.987 -12.333 16.291 1.00 83.56 178 SER A N 1
ATOM 1474 C CA . SER A 1 178 ? -3.129 -11.441 16.530 1.00 83.56 178 SER A CA 1
ATOM 1475 C C . SER A 1 178 ? -4.462 -12.113 16.195 1.00 83.56 178 SER A C 1
ATOM 1477 O O . SER A 1 178 ? -5.435 -11.946 16.927 1.00 83.56 178 SER A O 1
ATOM 1479 N N . PHE A 1 179 ? -4.505 -12.903 15.122 1.00 86.56 179 PHE A N 1
ATOM 1480 C CA . PHE A 1 179 ? -5.696 -13.639 14.713 1.00 86.56 179 PHE A CA 1
ATOM 1481 C C . PHE A 1 179 ? -6.067 -14.743 15.710 1.00 86.56 179 PHE A C 1
ATOM 1483 O O . PHE A 1 179 ? -7.232 -14.866 16.080 1.00 86.56 179 PHE A O 1
ATOM 1490 N N . VAL A 1 180 ? -5.089 -15.505 16.211 1.00 88.88 180 VAL A N 1
ATOM 1491 C CA . VAL A 1 180 ? -5.331 -16.523 17.248 1.00 88.88 180 VAL A CA 1
ATOM 1492 C C . VAL A 1 180 ? -5.846 -15.888 18.542 1.00 88.88 180 VAL A C 1
ATOM 1494 O O . VAL A 1 180 ? -6.812 -16.386 19.114 1.00 88.88 180 VAL A O 1
ATOM 1497 N N . ILE A 1 181 ? -5.257 -14.770 18.980 1.00 84.12 181 ILE A N 1
ATOM 1498 C CA . ILE A 1 181 ? -5.726 -14.031 20.166 1.00 84.12 181 ILE A CA 1
ATOM 1499 C C . ILE A 1 181 ? -7.178 -13.582 19.982 1.00 84.12 181 ILE A C 1
ATOM 1501 O O . ILE A 1 181 ? -7.984 -13.739 20.896 1.00 84.12 181 ILE A O 1
ATOM 1505 N N . TYR A 1 182 ? -7.522 -13.064 18.800 1.00 82.56 182 TYR A N 1
ATOM 1506 C CA . TYR A 1 182 ? -8.895 -12.681 18.487 1.00 82.56 182 TYR A CA 1
ATOM 1507 C C . TYR A 1 182 ? -9.868 -13.856 18.583 1.00 82.56 182 TYR A C 1
ATOM 1509 O O . TYR A 1 182 ? -10.911 -13.719 19.214 1.00 82.56 182 TYR A O 1
ATOM 1517 N N . LEU A 1 183 ? -9.517 -15.012 18.009 1.00 88.81 183 LEU A N 1
ATOM 1518 C CA . LEU A 1 183 ? -10.358 -16.207 18.084 1.00 88.81 183 LEU A CA 1
ATOM 1519 C C . LEU A 1 183 ? -10.581 -16.657 19.529 1.00 88.81 183 LEU A C 1
ATOM 1521 O O . LEU A 1 183 ? -11.711 -16.956 19.894 1.00 88.81 183 LEU A O 1
ATOM 1525 N N . ILE A 1 184 ? -9.528 -16.674 20.352 1.00 88.06 184 ILE A N 1
ATOM 1526 C CA . ILE A 1 184 ? -9.636 -17.041 21.772 1.00 88.06 184 ILE A CA 1
ATOM 1527 C C . ILE A 1 184 ? -10.550 -16.068 22.514 1.00 88.06 184 ILE A C 1
ATOM 1529 O O . ILE A 1 184 ? -11.359 -16.499 23.319 1.00 88.06 184 ILE A O 1
ATOM 1533 N N . ALA A 1 185 ? -10.428 -14.769 22.248 1.00 79.12 185 ALA A N 1
ATOM 1534 C CA . ALA A 1 185 ? -11.228 -13.754 22.922 1.00 79.12 185 ALA A CA 1
ATOM 1535 C C . ALA A 1 185 ? -12.693 -13.691 22.447 1.00 79.12 185 ALA A C 1
ATOM 1537 O O . ALA A 1 185 ? -13.505 -13.023 23.084 1.00 79.12 185 ALA A O 1
ATOM 1538 N N . PHE A 1 186 ? -13.018 -14.330 21.320 1.00 75.81 186 PHE A N 1
ATOM 1539 C CA . PHE A 1 186 ? -14.377 -14.425 20.788 1.00 75.81 186 PHE A CA 1
ATOM 1540 C C . PHE A 1 186 ? -15.150 -15.648 21.317 1.00 75.81 186 PHE A C 1
ATOM 1542 O O . PHE A 1 186 ? -16.380 -15.647 21.271 1.00 75.81 186 PHE A O 1
ATOM 1549 N N . ILE A 1 187 ? -14.440 -16.683 21.780 1.00 68.50 187 ILE A N 1
ATOM 1550 C CA . ILE A 1 187 ? -15.004 -17.890 22.413 1.00 68.50 187 ILE A CA 1
ATOM 1551 C C . ILE A 1 187 ? -15.369 -17.582 23.867 1.00 68.50 187 ILE A C 1
ATOM 1553 O O . ILE A 1 187 ? -16.475 -18.001 24.277 1.00 68.50 187 ILE A O 1
#